Protein 4TR3 (pdb70)

Organism: Mus musculus (NCBI:txid10090)

GO terms:
  GO:0042404 thyroid hormone catabolic process (P, IDA)
  GO:0033798 thyroxine 5-deiodinase activity (F, IDA)
  GO:0004800 thyroxine 5'-deiodinase activity (F, IMP)
  GO:0040018 positive regulation of multicellular organism growth (P, IMP)
  GO:0042404 thyroid hormone catabolic process (P, IMP)
  GO:0046549 retinal cone cell development (P, IMP)
  GO:0006915 apoptotic process (P, IMP)

Secondary structure (DSSP, 8-state):
-B-TTTSSBPP--PPP-TTSBPP--EEE-TTT--EEEGGGG--TTS-EEEEEE-TT-S-----HHHHHHHHHTTT-EEEEEE-S-SS-TTSSS----S---PPP-SHHHHHHHHHHHHHSSTT--EEEE---HHHHHTT-SS-EEEEEBTTB--BPPPSSTTHHHHHHHHHHHHHHHHHH----

Sequence (184 aa):
GIDPFTGQKLDFFKQAHEGGPAPNSEVVRPDGFQSQRILDYAQGTRPLVLNFGSCTCPPFARSAFQRLVTKYQRDVDFLIIYIEEAHPSDGWVTTDSPYVIPQHRSLEDRVSAARVLQQGAPGCALVLDTANSSSSAYGAYFERLYVIQSGTIYQGGRGPDGYQVSELRTWLERYDEQLHGTRP

Foldseek 3Di:
DADPVPRHDDDPDDAADAQAFDDQWWWFALVPGDIGTPCVQADAFFKEKEKEAFQQQVLNVCVVVVVVCVVQVVRHHYEYEYEWHPDECPDDDHGPRPDHQHTDPASVSSSVRVVVVCVPVPPHHYTYQHVNGNCVRNVAPSIWMWIAGPRGTRGQDDDDRPVSSVVVVVVSQVVVCVVPNHDD

Nearest PDB structures (foldseek):
  4tr4-assembly1_A  TM=1.004E+00  e=2.202E-39  Mus musculus
  9h48-assembly1_A  TM=8.872E-01  e=2.462E-17  Mus musculus
  7kj1-assembly1_J  TM=5.387E-01  e=2.602E-05  Homo sapiens
  5ijt-assembly1_C  TM=5.739E-01  e=9.783E-05  Homo sapiens
  7fc2-assembly1_A  TM=5.192E-01  e=4.734E-04  Mus musculus

InterPro domains:
  IPR000643 Iodothyronine deiodinase [PF00837] (38-293)
  IPR000643 Iodothyronine deiodinase [PIRSF001330] (29-298)
  IPR000643 Iodothyronine deiodinase [PTHR11781] (33-295)
  IPR008261 Iodothyronine deiodinase, active site [PS01205] (159-173)
  IPR027252 Iodothyronine deiodinase I/III [PIRSF500144] (28-303)
  IPR036249 Thioredoxin-like superfamily [SSF52833] (129-198)

Structure (mmCIF, N/CA/C/O backbone):
data_4TR3
#
_entry.id   4TR3
#
_cell.length_a   48.920
_cell.length_b   54.300
_cell.length_c   66.610
_cell.angle_alpha   90.000
_cell.angle_beta   90.000
_cell.angle_gamma   90.000
#
_symmetry.space_group_name_H-M   'P 21 21 21'
#
loop_
_entity.id
_entity.type
_entity.pdbx_description
1 polymer 'Type III iodothyronine deiodinase'
2 water water
#
loop_
_atom_site.group_PDB
_atom_site.id
_atom_site.type_symbol
_atom_site.label_atom_id
_atom_site.label_alt_id
_atom_site.label_comp_id
_atom_site.label_asym_id
_atom_site.label_entity_id
_atom_site.label_seq_id
_atom_site.pdbx_PDB_ins_code
_atom_site.Cartn_x
_atom_site.Cartn_y
_atom_site.Cartn_z
_atom_site.occupancy
_atom_site.B_iso_or_equiv
_atom_site.auth_seq_id
_atom_site.auth_comp_id
_atom_site.auth_asym_id
_atom_site.auth_atom_id
_atom_site.pdbx_PDB_model_num
ATOM 1 N N . GLY A 1 1 ? 15.040 3.760 40.916 1.00 21.79 114 GLY A N 1
ATOM 2 C CA . GLY A 1 1 ? 14.772 5.225 41.014 1.00 21.59 114 GLY A CA 1
ATOM 3 C C . GLY A 1 1 ? 13.270 5.447 40.965 1.00 21.90 114 GLY A C 1
ATOM 4 O O . GLY A 1 1 ? 12.547 4.716 40.259 1.00 21.93 114 GLY A O 1
ATOM 5 N N . ILE A 1 2 ? 12.800 6.434 41.724 1.00 20.97 115 ILE A N 1
ATOM 6 C CA . ILE A 1 2 ? 11.393 6.820 41.732 1.00 21.20 115 ILE A CA 1
ATOM 7 C C . ILE A 1 2 ? 11.265 8.156 40.998 1.00 21.27 115 ILE A C 1
ATOM 8 O O . ILE A 1 2 ? 12.112 9.035 41.151 1.00 19.10 115 ILE A O 1
ATOM 13 N N . ASP A 1 3 ? 10.214 8.285 40.188 1.00 22.56 116 ASP A N 1
ATOM 14 C CA . ASP A 1 3 ? 9.807 9.567 39.593 1.00 24.54 116 ASP A CA 1
ATOM 15 C C . ASP A 1 3 ? 9.146 10.446 40.657 1.00 25.09 116 ASP A C 1
ATOM 16 O O . ASP A 1 3 ? 8.079 10.102 41.164 1.00 25.26 116 ASP A O 1
ATOM 21 N N . PRO A 1 4 ? 9.776 11.586 41.003 1.00 26.61 117 PRO A N 1
ATOM 22 C CA . PRO A 1 4 ? 9.222 12.566 41.957 1.00 27.99 117 PRO A CA 1
ATOM 23 C C . PRO A 1 4 ? 7.783 12.995 41.599 1.00 30.20 117 PRO A C 1
ATOM 24 O O . PRO A 1 4 ? 7.017 13.381 42.483 1.00 30.71 117 PRO A O 1
ATOM 28 N N . PHE A 1 5 ? 7.438 12.915 40.314 1.00 32.32 118 PHE A N 1
ATOM 29 C CA . PHE A 1 5 ? 6.167 13.449 39.789 1.00 34.79 118 PHE A CA 1
ATOM 30 C C . PHE A 1 5 ? 5.078 12.412 39.555 1.00 35.81 118 PHE A C 1
ATOM 31 O O . PHE A 1 5 ? 3.935 12.781 39.290 1.00 36.60 118 PHE A O 1
ATOM 39 N N . THR A 1 6 ? 5.440 11.132 39.670 1.00 36.61 119 THR A N 1
ATOM 40 C CA . THR A 1 6 ? 4.507 10.001 39.623 1.00 37.42 119 THR A CA 1
ATOM 41 C C . THR A 1 6 ? 4.478 9.267 40.984 1.00 37.39 119 THR A C 1
ATOM 42 O O . THR A 1 6 ? 3.425 8.768 41.420 1.00 37.24 119 THR A O 1
ATOM 46 N N . GLY A 1 7 ? 5.633 9.205 41.655 1.00 36.67 120 GLY A N 1
ATOM 47 C CA . GLY A 1 7 ? 5.791 8.366 42.846 1.00 36.38 120 GLY A CA 1
ATOM 48 C C . GLY A 1 7 ? 6.022 6.909 42.468 1.00 36.27 120 GLY A C 1
ATOM 49 O O . GLY A 1 7 ? 6.173 6.053 43.333 1.00 35.86 120 GLY A O 1
ATOM 50 N N . GLN A 1 8 ? 6.058 6.651 41.162 1.00 36.34 121 GLN A N 1
ATOM 51 C CA . GLN A 1 8 ? 6.317 5.337 40.593 1.00 37.78 121 GLN A CA 1
ATOM 52 C C . GLN A 1 8 ? 7.763 5.195 40.133 1.00 37.80 121 GLN A C 1
ATOM 53 O O . GLN A 1 8 ? 8.457 6.197 39.887 1.00 37.05 121 GLN A O 1
ATOM 59 N N . LYS A 1 9 ? 8.194 3.942 40.007 1.00 37.81 122 LYS A N 1
ATOM 60 C CA . LYS A 1 9 ? 9.499 3.604 39.461 1.00 38.74 122 LYS A CA 1
ATOM 61 C C . LYS A 1 9 ? 9.703 4.264 38.101 1.00 39.24 122 LYS A C 1
ATOM 62 O O . LYS A 1 9 ? 8.742 4.419 37.336 1.00 39.54 122 LYS A O 1
ATOM 68 N N . LEU A 1 10 ? 10.944 4.655 37.809 1.00 39.52 123 LEU A N 1
ATOM 69 C CA . LEU A 1 10 ? 11.296 5.251 36.520 1.00 40.20 123 LEU A CA 1
ATOM 70 C C . LEU A 1 10 ? 11.297 4.208 35.388 1.00 41.03 123 LEU A C 1
ATOM 71 O O . LEU A 1 10 ? 11.947 3.166 35.498 1.00 41.15 123 LEU A O 1
ATOM 76 N N . ASP A 1 11 ? 10.567 4.490 34.308 1.00 41.78 124 ASP A N 1
ATOM 77 C CA . ASP A 1 11 ? 10.590 3.625 33.115 1.00 42.46 124 ASP A CA 1
ATOM 78 C C . ASP A 1 11 ? 11.855 3.859 32.277 1.00 42.01 124 ASP A C 1
ATOM 79 O O . ASP A 1 11 ? 12.193 5.004 31.963 1.00 41.82 124 ASP A O 1
ATOM 84 N N . PHE A 1 12 ? 12.544 2.768 31.938 1.00 41.73 125 PHE A N 1
ATOM 85 C CA . PHE A 1 12 ? 13.728 2.802 31.064 1.00 41.64 125 PHE A CA 1
ATOM 86 C C . PHE A 1 12 ? 13.613 1.863 29.855 1.00 41.78 125 PHE A C 1
ATOM 87 O O . PHE A 1 12 ? 14.618 1.573 29.184 1.00 42.29 125 PHE A O 1
ATOM 95 N N . PHE A 1 13 ? 12.391 1.399 29.594 1.00 41.16 126 PHE A N 1
ATOM 96 C CA . PHE A 1 13 ? 12.114 0.419 28.540 1.00 40.35 126 PHE A CA 1
ATOM 97 C C . PHE A 1 13 ? 11.691 1.127 27.256 1.00 39.67 126 PHE A C 1
ATOM 98 O O . PHE A 1 13 ? 10.637 1.777 27.224 1.00 40.24 126 PHE A O 1
ATOM 100 N N . LYS A 1 14 ? 12.506 1.006 26.204 1.00 37.87 127 LYS A N 1
ATOM 101 C CA . LYS A 1 14 ? 12.160 1.577 24.899 1.00 35.25 127 LYS A CA 1
ATOM 102 C C . LYS A 1 14 ? 10.905 0.902 24.305 1.00 33.33 127 LYS A C 1
ATOM 103 O O . LYS A 1 14 ? 10.704 -0.315 24.438 1.00 33.35 127 LYS A O 1
ATOM 105 N N . GLN A 1 15 ? 10.047 1.699 23.682 1.00 30.23 128 GLN A N 1
ATOM 106 C CA . GLN A 1 15 ? 8.889 1.179 22.969 1.00 27.77 128 GLN A CA 1
ATOM 107 C C . GLN A 1 15 ? 9.304 0.167 21.896 1.00 24.90 128 GLN A C 1
ATOM 108 O O . GLN A 1 15 ? 10.365 0.315 21.269 1.00 23.14 128 GLN A O 1
ATOM 114 N N . ALA A 1 16 ? 8.459 -0.851 21.706 1.00 21.77 129 ALA A N 1
ATOM 115 C CA . ALA A 1 16 ? 8.692 -1.921 20.728 1.00 19.61 129 ALA A CA 1
ATOM 116 C C . ALA A 1 16 ? 8.905 -1.323 19.340 1.00 18.13 129 ALA A C 1
ATOM 117 O O . ALA A 1 16 ? 8.238 -0.370 18.983 1.00 17.22 129 ALA A O 1
ATOM 119 N N . HIS A 1 17 ? 9.820 -1.887 18.561 1.00 16.76 130 HIS A N 1
ATOM 120 C CA . HIS A 1 17 ? 10.079 -1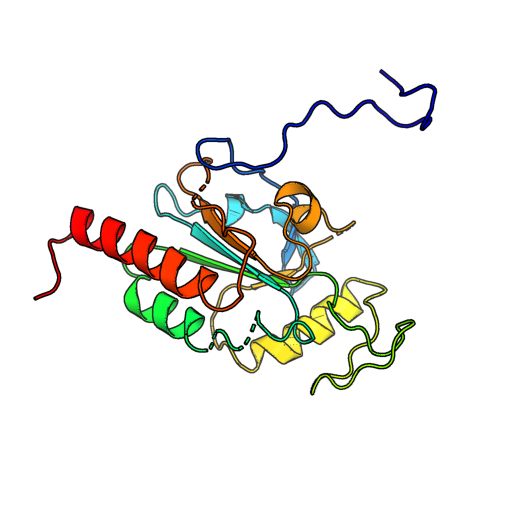.382 17.211 1.00 15.61 130 HIS A CA 1
ATOM 121 C C . HIS A 1 17 ? 10.730 -2.475 16.376 1.00 15.63 130 HIS A C 1
ATOM 122 O O . HIS A 1 17 ? 11.336 -3.393 16.937 1.00 13.77 130 HIS A O 1
ATOM 129 N N . GLU A 1 18 ? 10.605 -2.373 15.045 1.00 15.24 131 GLU A N 1
ATOM 130 C CA . GLU A 1 18 ? 11.255 -3.317 14.130 1.00 16.05 131 GLU A CA 1
ATOM 131 C C . GLU A 1 18 ? 12.770 -3.351 14.321 1.00 16.61 131 GLU A C 1
ATOM 132 O O . GLU A 1 18 ? 13.417 -2.296 14.421 1.00 15.47 131 GLU A O 1
ATOM 138 N N . GLY A 1 19 ? 13.330 -4.557 14.384 1.00 16.23 132 GLY A N 1
ATOM 139 C CA . GLY A 1 19 ? 14.775 -4.714 14.619 1.00 16.25 132 GLY A CA 1
ATOM 140 C C . GLY A 1 19 ? 15.096 -4.685 16.099 1.00 16.72 132 GLY A C 1
ATOM 141 O O . GLY A 1 19 ? 16.219 -4.978 16.502 1.00 16.72 132 GLY A O 1
ATOM 142 N N . GLY A 1 20 ? 14.110 -4.355 16.932 1.00 16.33 133 GLY A N 1
ATOM 143 C CA . GLY A 1 20 ? 14.335 -4.366 18.373 1.00 15.54 133 GLY A CA 1
ATOM 144 C C . GLY A 1 20 ? 13.956 -5.707 18.973 1.00 14.98 133 GLY A C 1
ATOM 145 O O . GLY A 1 20 ? 13.380 -6.544 18.276 1.00 13.91 133 GLY A O 1
ATOM 146 N N . PRO A 1 21 ? 14.269 -5.909 20.268 1.00 14.24 134 PRO A N 1
ATOM 147 C CA . PRO A 1 21 ? 13.816 -7.104 20.972 1.00 13.64 134 PRO A CA 1
ATOM 148 C C . PRO A 1 21 ? 12.295 -7.203 21.115 1.00 13.66 134 PRO A C 1
ATOM 149 O O . PRO A 1 21 ? 11.622 -6.213 21.379 1.00 12.87 134 PRO A O 1
ATOM 153 N N . ALA A 1 22 ? 11.756 -8.407 20.920 1.00 13.08 135 ALA A N 1
ATOM 154 C CA . ALA A 1 22 ? 10.332 -8.638 21.112 1.00 12.44 135 ALA A CA 1
ATOM 155 C C . ALA A 1 22 ? 10.087 -8.842 22.630 1.00 12.87 135 ALA A C 1
ATOM 156 O O . ALA A 1 22 ? 10.608 -9.790 23.204 1.00 12.74 135 ALA A O 1
ATOM 158 N N . PRO A 1 23 ? 9.295 -7.955 23.275 1.00 12.60 136 PRO A N 1
ATOM 159 C CA . PRO A 1 23 ? 9.007 -8.146 24.699 1.00 12.57 136 PRO A CA 1
ATOM 160 C C . PRO A 1 23 ? 8.465 -9.544 25.008 1.00 11.94 136 PRO A C 1
ATOM 161 O O . PRO A 1 23 ? 7.575 -10.066 24.288 1.00 11.67 136 PRO A O 1
ATOM 165 N N . ASN A 1 24 ? 8.966 -10.140 26.086 1.00 10.52 137 ASN A N 1
ATOM 166 C CA . ASN A 1 24 ? 8.460 -11.449 26.519 1.00 10.28 137 ASN A CA 1
ATOM 167 C C . ASN A 1 24 ? 7.395 -11.136 27.562 1.00 9.92 137 ASN A C 1
ATOM 168 O O . ASN A 1 24 ? 7.512 -11.466 28.753 1.00 10.56 137 ASN A O 1
ATOM 173 N N . SER A 1 25 ? 6.366 -10.423 27.106 1.00 9.12 138 SER A N 1
ATOM 174 C CA . SER A 1 25 ? 5.313 -9.926 27.995 1.00 8.29 138 SER A CA 1
ATOM 175 C C . SER A 1 25 ? 4.313 -11.028 28.352 1.00 8.23 138 SER A C 1
ATOM 176 O O . SER A 1 25 ? 4.150 -12.028 27.636 1.00 8.80 138 SER A O 1
ATOM 179 N N . GLU A 1 26 ? 3.589 -10.805 29.430 1.00 8.89 139 GLU A N 1
ATOM 180 C CA . GLU A 1 26 ? 2.706 -11.829 29.969 1.00 9.99 139 GLU A CA 1
ATOM 181 C C . GLU A 1 26 ? 1.366 -11.956 29.223 1.00 9.74 139 GLU A C 1
ATOM 182 O O . GLU A 1 26 ? 0.809 -10.959 28.757 1.00 8.80 139 GLU A O 1
ATOM 188 N N . VAL A 1 27 ? 0.875 -13.197 29.125 1.00 9.45 140 VAL A N 1
ATOM 189 C CA . VAL A 1 27 ? -0.477 -13.533 28.601 1.00 9.94 140 VAL A CA 1
ATOM 190 C C . VAL A 1 27 ? -1.099 -14.672 29.460 1.00 10.95 140 VAL A C 1
ATOM 191 O O . VAL A 1 27 ? -0.441 -15.234 30.325 1.00 11.33 140 VAL A O 1
ATOM 195 N N . VAL A 1 28 ? -2.351 -15.013 29.178 1.00 10.72 141 VAL A N 1
ATOM 196 C CA . VAL A 1 28 ? -3.092 -15.991 29.952 1.00 11.46 141 VAL A CA 1
ATOM 197 C C . VAL A 1 28 ? -3.665 -17.068 29.041 1.00 12.10 141 VAL A C 1
ATOM 198 O O . VAL A 1 28 ? -4.329 -16.742 28.061 1.00 10.38 141 VAL A O 1
ATOM 202 N N . ARG A 1 29 ? -3.450 -18.341 29.376 1.00 13.44 142 ARG A N 1
ATOM 203 C CA . ARG A 1 29 ? -4.099 -19.414 28.634 1.00 16.65 142 ARG A CA 1
ATOM 204 C C . ARG A 1 29 ? -5.566 -19.452 29.035 1.00 17.65 142 ARG A C 1
ATOM 205 O O . ARG A 1 29 ? -5.874 -19.465 30.212 1.00 17.26 142 ARG A O 1
ATOM 213 N N . PRO A 1 30 ? -6.479 -19.475 28.057 1.00 19.44 143 PRO A N 1
ATOM 214 C CA . PRO A 1 30 ? -7.903 -19.487 28.361 1.00 20.57 143 PRO A CA 1
ATOM 215 C C . PRO A 1 30 ? -8.329 -20.666 29.243 1.00 22.67 143 PRO A C 1
ATOM 216 O O . PRO A 1 30 ? -9.065 -20.463 30.200 1.00 23.00 143 PRO A O 1
ATOM 220 N N . ASP A 1 31 ? -7.877 -21.880 28.928 1.00 24.64 144 ASP A N 1
ATOM 221 C CA . ASP A 1 31 ? -8.205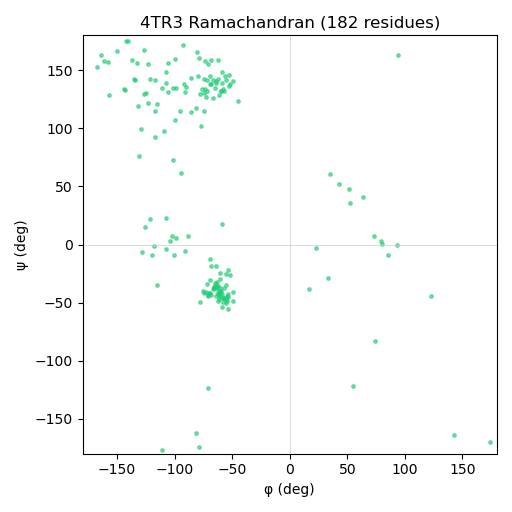 -23.048 29.763 1.00 26.52 144 ASP A CA 1
ATOM 222 C C . ASP A 1 31 ? -7.345 -23.033 31.014 1.00 25.96 144 ASP A C 1
ATOM 223 O O . ASP A 1 31 ? -6.169 -23.369 30.949 1.00 26.87 144 ASP A O 1
ATOM 228 N N . GLY A 1 32 ? -7.913 -22.622 32.140 1.00 25.22 145 GLY A N 1
ATOM 229 C CA . GLY A 1 32 ? -7.224 -22.745 33.428 1.00 23.03 145 GLY A CA 1
ATOM 230 C C . GLY A 1 32 ? -6.426 -21.528 33.851 1.00 21.58 145 GLY A C 1
ATOM 231 O O . GLY A 1 32 ? -5.807 -21.530 34.909 1.00 21.39 145 GLY A O 1
ATOM 232 N N . PHE A 1 33 ? -6.434 -20.497 33.007 1.00 20.45 146 PHE A N 1
ATOM 233 C CA . PHE A 1 33 ? -5.785 -19.220 33.278 1.00 19.93 146 PHE A CA 1
ATOM 234 C C . PHE A 1 33 ? -4.320 -19.319 33.682 1.00 19.53 146 PHE A C 1
ATOM 235 O O . PHE A 1 33 ? -3.858 -18.514 34.465 1.00 19.46 146 PHE A O 1
ATOM 243 N N . GLN A 1 34 ? -3.570 -20.253 33.127 1.00 19.71 147 GLN A N 1
ATOM 244 C CA . GLN A 1 34 ? -2.172 -20.326 33.528 1.00 19.90 147 GLN A CA 1
ATOM 245 C C . GLN A 1 34 ? -1.405 -19.189 32.905 1.00 18.68 147 GLN A C 1
ATOM 246 O O . GLN A 1 34 ? -1.669 -18.792 31.764 1.00 18.22 147 GLN A O 1
ATOM 252 N N . SER A 1 35 ? -0.467 -18.659 33.675 1.00 17.09 148 SER A N 1
ATOM 253 C CA . SER A 1 35 ? 0.405 -17.620 33.193 1.00 16.78 148 SER A CA 1
ATOM 254 C C . SER A 1 35 ? 1.319 -18.120 32.058 1.00 15.36 148 SER A C 1
ATOM 255 O O . SER A 1 35 ? 1.899 -19.199 32.137 1.00 14.95 148 SER A O 1
ATOM 258 N N . GLN A 1 36 ? 1.440 -17.333 31.003 1.00 13.89 149 GLN A N 1
ATOM 259 C CA . GLN A 1 36 ? 2.389 -17.638 29.927 1.00 13.54 149 GLN A CA 1
ATOM 260 C C . GLN A 1 36 ? 2.989 -16.330 29.443 1.00 12.72 149 GLN A C 1
ATOM 261 O O . GLN A 1 36 ? 2.583 -15.262 29.909 1.00 12.26 149 GLN A O 1
ATOM 267 N N . ARG A 1 37 ? 3.961 -16.417 28.533 1.00 11.60 150 ARG A N 1
ATOM 268 C CA . ARG A 1 37 ? 4.564 -15.238 27.945 1.00 11.38 150 ARG A CA 1
ATOM 269 C C . ARG A 1 37 ? 4.637 -15.422 26.440 1.00 11.43 150 ARG A C 1
ATOM 270 O O . ARG A 1 37 ? 4.632 -16.563 25.950 1.00 10.42 150 ARG A O 1
ATOM 278 N N . ILE A 1 38 ? 4.690 -14.296 25.722 1.00 10.94 151 ILE A N 1
ATOM 279 C CA . ILE A 1 38 ? 4.663 -14.298 24.254 1.00 10.98 151 ILE A CA 1
ATOM 280 C C . ILE A 1 38 ? 5.665 -15.283 23.657 1.00 11.43 151 ILE A C 1
ATOM 281 O O . ILE A 1 38 ? 5.311 -16.066 22.784 1.00 10.49 151 ILE A O 1
ATOM 286 N N . LEU A 1 39 ? 6.914 -15.241 24.142 1.00 11.23 152 LEU A N 1
ATOM 287 C CA . LEU A 1 39 ? 7.974 -16.083 23.575 1.00 11.96 152 LEU A CA 1
ATOM 288 C C . LEU A 1 39 ? 7.799 -17.569 23.873 1.00 11.60 152 LEU A C 1
ATOM 289 O O . LEU A 1 39 ? 8.458 -18.390 23.232 1.00 11.92 152 LEU A O 1
ATOM 294 N N . ASP A 1 40 ? 6.888 -17.931 24.793 1.00 11.52 153 ASP A N 1
ATOM 295 C CA . ASP A 1 40 ? 6.522 -19.340 25.011 1.00 12.01 153 ASP A CA 1
ATOM 296 C C . ASP A 1 40 ? 5.946 -19.901 23.723 1.00 11.77 153 ASP A C 1
ATOM 297 O O . ASP A 1 40 ? 5.948 -21.104 23.534 1.00 11.59 153 ASP A O 1
ATOM 302 N N . TYR A 1 41 ? 5.409 -19.026 22.864 1.00 11.22 154 TYR A N 1
ATOM 303 C CA . TYR A 1 41 ? 4.778 -19.461 21.632 1.00 11.85 154 TYR A CA 1
ATOM 304 C C . TYR A 1 41 ? 5.699 -19.526 20.424 1.00 12.95 154 TYR A C 1
ATOM 305 O O . TYR A 1 41 ? 5.266 -19.930 19.343 1.00 13.83 154 TYR A O 1
ATOM 314 N N . ALA A 1 42 ? 6.940 -19.086 20.578 1.00 13.30 155 ALA A N 1
ATOM 315 C CA . ALA A 1 42 ? 7.896 -19.167 19.478 1.00 13.25 155 ALA A CA 1
ATOM 316 C C . ALA A 1 42 ? 8.360 -20.642 19.375 1.00 14.16 155 ALA A C 1
ATOM 317 O O . ALA A 1 42 ? 8.614 -21.301 20.385 1.00 13.44 155 ALA A O 1
ATOM 319 N N . GLN A 1 43 ? 8.392 -21.182 18.173 1.00 13.80 156 GLN A N 1
ATOM 320 C CA . GLN A 1 43 ? 8.889 -22.554 17.998 1.00 14.90 156 GLN A CA 1
ATOM 321 C C . GLN A 1 43 ? 10.227 -22.514 17.289 1.00 14.86 156 GLN A C 1
ATOM 322 O O . GLN A 1 43 ? 10.283 -22.371 16.064 1.00 13.49 156 GLN A O 1
ATOM 328 N N . GLY A 1 44 ? 11.303 -22.586 18.071 1.00 14.59 157 GLY A N 1
ATOM 329 C CA . GLY A 1 44 ? 12.666 -22.425 17.546 1.00 14.93 157 GLY A CA 1
ATOM 330 C C . GLY A 1 44 ? 12.851 -21.120 16.785 1.00 15.34 157 GLY A C 1
ATOM 331 O O . GLY A 1 44 ? 12.620 -20.020 17.330 1.00 15.90 157 GLY A O 1
ATOM 332 N N . THR A 1 45 ? 13.251 -21.236 15.519 1.00 14.65 158 THR A N 1
ATOM 333 C CA . THR A 1 45 ? 13.526 -20.072 14.680 1.00 14.83 158 THR A CA 1
ATOM 334 C C . THR A 1 45 ? 12.398 -19.676 13.725 1.00 13.60 158 THR A C 1
ATOM 335 O O . THR A 1 45 ? 12.589 -18.799 12.885 1.00 15.33 158 THR A O 1
ATOM 339 N N . ARG A 1 46 ? 11.246 -20.341 13.817 1.00 12.89 159 ARG A N 1
ATOM 340 C CA . ARG A 1 46 ? 10.098 -20.004 12.981 1.00 10.83 159 ARG A CA 1
ATOM 341 C C . ARG A 1 46 ? 9.574 -18.629 13.401 1.00 10.30 159 ARG A C 1
ATOM 342 O O . ARG A 1 46 ? 9.538 -18.330 14.581 1.00 11.64 159 ARG A O 1
ATOM 350 N N . PRO A 1 47 ? 9.212 -17.777 12.429 1.00 9.02 160 PRO A N 1
ATOM 351 C CA . PRO A 1 47 ? 8.529 -16.534 12.720 1.00 8.77 160 PRO A CA 1
ATOM 352 C C . PRO A 1 47 ? 7.220 -16.851 13.457 1.00 8.77 160 PRO A C 1
ATOM 353 O O . PRO A 1 47 ? 6.622 -17.932 13.256 1.00 8.84 160 PRO A O 1
ATOM 357 N N . LEU A 1 48 ? 6.825 -15.930 14.329 1.00 8.50 161 LEU A N 1
ATOM 358 C CA . LEU A 1 48 ? 5.561 -16.011 15.037 1.00 8.39 161 LEU A CA 1
ATOM 359 C C . LEU A 1 48 ? 4.808 -14.735 14.732 1.00 7.24 161 LEU A C 1
ATOM 360 O O . LEU A 1 48 ? 5.303 -13.660 14.984 1.00 8.46 161 LEU A O 1
ATOM 365 N N . VAL A 1 49 ? 3.612 -14.876 14.167 1.00 7.21 162 VAL A N 1
ATOM 366 C CA . VAL A 1 49 ? 2.756 -13.735 13.865 1.00 7.26 162 VAL A CA 1
ATOM 367 C C . VAL A 1 49 ? 1.843 -13.492 15.090 1.00 7.62 162 VAL A C 1
ATOM 368 O O . VAL A 1 49 ? 1.237 -14.431 15.621 1.00 7.89 162 VAL A O 1
ATOM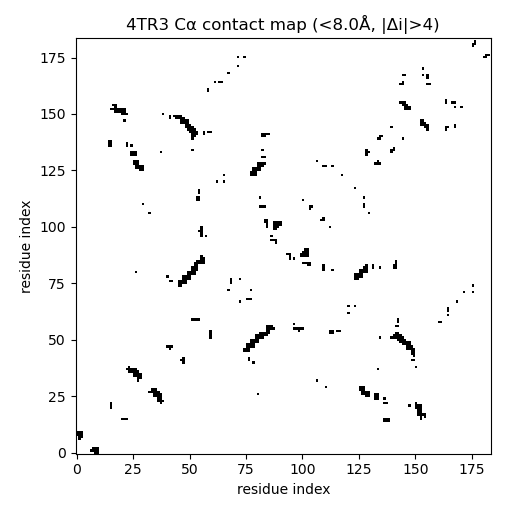 372 N N . LEU A 1 50 ? 1.770 -12.243 15.547 1.00 7.39 163 LEU A N 1
ATOM 373 C CA . LEU A 1 50 ? 0.896 -11.895 16.669 1.00 7.11 163 LEU A CA 1
ATOM 374 C C . LEU A 1 50 ? -0.241 -11.036 16.125 1.00 7.38 163 LEU A C 1
ATOM 375 O O . LEU A 1 50 ? 0.026 -10.099 15.371 1.00 6.54 163 LEU A O 1
ATOM 380 N N . ASN A 1 51 ? -1.472 -11.343 16.555 1.00 6.60 164 ASN A N 1
ATOM 381 C CA . ASN A 1 51 ? -2.678 -10.633 16.125 1.00 6.64 164 ASN A CA 1
ATOM 382 C C . ASN A 1 51 ? -3.472 -10.211 17.393 1.00 6.64 164 ASN A C 1
ATOM 383 O O . ASN A 1 51 ? -4.165 -11.021 18.000 1.00 4.86 164 ASN A O 1
ATOM 388 N N . PHE A 1 52 ? -3.329 -8.948 17.793 1.00 6.67 165 PHE A N 1
ATOM 389 C CA . PHE A 1 52 ? -4.022 -8.404 18.974 1.00 7.57 165 PHE A CA 1
ATOM 390 C C . PHE A 1 52 ? -5.337 -7.788 18.558 1.00 7.55 165 PHE A C 1
ATOM 391 O O . PHE A 1 52 ? -5.415 -7.060 17.564 1.00 7.75 165 PHE A O 1
ATOM 399 N N . GLY A 1 53 ? -6.372 -8.029 19.350 1.00 8.24 166 GLY A N 1
ATOM 400 C CA . GLY A 1 53 ? -7.658 -7.407 19.089 1.00 8.06 166 GLY A CA 1
ATOM 401 C C . GLY A 1 53 ? -8.753 -7.914 20.010 1.00 8.43 166 GLY A C 1
ATOM 402 O O . GLY A 1 53 ? -8.497 -8.610 21.006 1.00 9.46 166 GLY A O 1
ATOM 403 N N . SER A 1 54 ? -9.977 -7.536 19.692 1.00 8.81 167 SER A N 1
ATOM 404 C CA . SER A 1 54 ? -11.145 -7.967 20.447 1.00 8.15 167 SER A CA 1
ATOM 405 C C . SER A 1 54 ? -12.323 -8.020 19.480 1.00 8.85 167 SER A C 1
ATOM 406 O O . SER A 1 54 ? -12.262 -7.433 18.386 1.00 7.88 167 SER A O 1
ATOM 409 N N . CYS A 1 55 ? -13.418 -8.657 19.902 1.00 9.03 168 CYS A N 1
ATOM 410 C CA . CYS A 1 55 ? -14.649 -8.735 19.065 1.00 10.24 168 CYS A CA 1
ATOM 411 C C . CYS A 1 55 ? -15.287 -7.386 18.708 1.00 9.97 168 CYS A C 1
ATOM 412 O O . CYS A 1 55 ? -15.941 -7.258 17.660 1.00 10.35 168 CYS A O 1
ATOM 415 N N . THR A 1 56 ? -15.132 -6.386 19.586 1.00 9.37 169 THR A N 1
ATOM 416 C CA . THR A 1 56 ? -15.755 -5.073 19.328 1.00 10.16 169 THR A CA 1
ATOM 417 C C . THR A 1 56 ? -14.882 -4.117 18.500 1.00 10.95 169 THR A C 1
ATOM 418 O O . THR A 1 56 ? -15.223 -2.956 18.331 1.00 11.66 169 THR A O 1
ATOM 422 N N . CYS A 1 57 ? -13.757 -4.621 18.000 1.00 11.71 170 CYS A N 1
ATOM 423 C CA . CYS A 1 57 ? -12.847 -3.831 17.166 1.00 11.09 170 CYS A CA 1
ATOM 424 C C . CYS A 1 57 ? -13.099 -4.174 15.687 1.00 11.51 170 CYS A C 1
ATOM 425 O O . CYS A 1 57 ? -12.762 -5.266 15.220 1.00 10.37 170 CYS A O 1
ATOM 428 N N . PRO A 1 58 ? -13.737 -3.241 14.943 1.00 12.80 171 PRO A N 1
ATOM 429 C CA . PRO A 1 58 ? -14.210 -3.649 13.618 1.00 12.73 171 PRO A CA 1
ATOM 430 C C . PRO A 1 58 ? -13.112 -4.101 12.625 1.00 13.58 171 PRO A C 1
ATOM 431 O O . PRO A 1 58 ? -13.313 -5.134 11.984 1.00 13.16 171 PRO A O 1
ATOM 435 N N . PRO A 1 59 ? -11.968 -3.370 12.524 1.00 13.58 172 PRO A N 1
ATOM 436 C CA . PRO A 1 59 ? -10.918 -3.827 11.613 1.00 13.86 172 PRO A CA 1
ATOM 437 C C . PRO A 1 59 ? -10.345 -5.209 11.981 1.00 12.68 172 PRO A C 1
ATOM 438 O O . PRO A 1 59 ? -10.020 -5.995 11.089 1.00 12.39 172 PRO A O 1
ATOM 442 N N . PHE A 1 60 ? -10.229 -5.500 13.274 1.00 11.34 173 PHE A N 1
ATOM 443 C CA . PHE A 1 60 ? -9.815 -6.829 13.716 1.00 10.86 173 PHE A CA 1
ATOM 444 C C . PHE A 1 60 ? -10.799 -7.907 13.184 1.00 12.02 173 PHE A C 1
ATOM 445 O O . PHE A 1 60 ? -10.374 -8.916 12.615 1.00 11.25 173 PHE A O 1
ATOM 461 N N . ALA A 1 62 ? -12.995 -7.624 10.716 1.00 12.47 175 ALA A N 1
ATOM 462 C CA . ALA A 1 62 ? -13.031 -7.554 9.250 1.00 12.74 175 ALA A CA 1
ATOM 463 C C . ALA A 1 62 ? -11.946 -8.374 8.577 1.00 13.39 175 ALA A C 1
ATOM 464 O O . ALA A 1 62 ? -12.132 -8.848 7.467 1.00 13.34 175 ALA A O 1
ATOM 466 N N . ARG A 1 63 ? -10.806 -8.543 9.252 1.00 13.69 176 ARG A N 1
ATOM 467 C CA . ARG A 1 63 ? -9.661 -9.264 8.681 1.00 13.44 176 ARG A CA 1
ATOM 468 C C . ARG A 1 63 ? -9.509 -10.713 9.186 1.00 14.20 176 ARG A C 1
ATOM 469 O O . ARG A 1 63 ? -8.598 -11.411 8.775 1.00 14.32 176 ARG A O 1
ATOM 485 N N . SER A 1 65 ? -11.075 -13.617 8.718 1.00 14.66 178 SER A N 1
ATOM 486 C CA . SER A 1 65 ? -11.106 -14.730 7.772 1.00 15.21 178 SER A CA 1
ATOM 487 C C . SER A 1 65 ? -9.859 -14.704 6.881 1.00 14.05 178 SER A C 1
ATOM 488 O O . SER A 1 65 ? -9.311 -15.755 6.576 1.00 14.27 178 SER A O 1
ATOM 491 N N . ALA A 1 66 ? -9.410 -13.515 6.481 1.00 13.49 179 ALA A N 1
ATOM 492 C CA . ALA A 1 66 ? -8.125 -13.353 5.770 1.00 13.49 179 ALA A CA 1
ATOM 493 C C . ALA A 1 66 ? -6.944 -13.829 6.617 1.00 13.61 179 ALA A C 1
ATOM 494 O O . ALA A 1 66 ? -6.002 -14.437 6.098 1.00 14.61 179 ALA A O 1
ATOM 496 N N . PHE A 1 67 ? -6.985 -13.530 7.910 1.00 12.86 180 PHE A N 1
ATOM 497 C CA . PHE A 1 67 ? -5.935 -14.003 8.816 1.00 12.94 180 PHE A CA 1
ATOM 498 C C . PHE A 1 67 ? -5.889 -15.539 8.867 1.00 12.90 180 PHE A C 1
ATOM 499 O O . PHE A 1 67 ? -4.825 -16.135 8.807 1.00 12.48 180 PHE A O 1
ATOM 507 N N . GLN A 1 68 ? -7.054 -16.166 9.024 1.00 13.88 181 GLN A N 1
ATOM 508 C CA . GLN A 1 68 ? -7.173 -17.633 9.011 1.00 14.42 181 GLN A CA 1
ATOM 509 C C . GLN A 1 68 ? -6.630 -18.200 7.711 1.00 14.29 181 GLN A C 1
ATOM 510 O O . GLN A 1 68 ? -5.973 -19.259 7.715 1.00 14.98 181 GLN A O 1
ATOM 516 N N . ARG A 1 69 ? -6.866 -17.494 6.603 1.00 13.65 182 ARG A N 1
ATOM 517 C CA . ARG A 1 69 ? -6.320 -17.927 5.296 1.00 14.03 182 ARG A CA 1
ATOM 518 C C . ARG A 1 69 ? -4.795 -17.868 5.233 1.00 13.52 182 ARG A C 1
ATOM 519 O O . ARG A 1 69 ? -4.161 -18.738 4.605 1.00 12.95 182 ARG A O 1
ATOM 527 N N . LEU A 1 70 ? -4.219 -16.847 5.877 1.00 12.63 183 LEU A N 1
ATOM 528 C CA . LEU A 1 70 ? -2.761 -16.735 6.046 1.00 11.94 183 LEU A CA 1
ATOM 529 C C . LEU A 1 70 ? -2.182 -17.892 6.854 1.00 11.57 183 LEU A C 1
ATOM 530 O O . LEU A 1 70 ? -1.126 -18.386 6.510 1.00 10.50 183 LEU A O 1
ATOM 535 N N . VAL A 1 71 ? -2.867 -18.293 7.934 1.00 11.50 184 VAL A N 1
ATOM 536 C CA . VAL A 1 71 ? -2.492 -19.495 8.701 1.00 11.88 184 VAL A CA 1
ATOM 537 C C . VAL A 1 71 ? -2.389 -20.733 7.788 1.00 12.55 184 VAL A C 1
ATOM 538 O O . VAL A 1 71 ? -1.337 -21.386 7.713 1.00 12.50 184 VAL A O 1
ATOM 542 N N . THR A 1 72 ? -3.450 -21.044 7.059 1.00 12.81 185 THR A N 1
ATOM 543 C CA . THR A 1 72 ? -3.386 -22.176 6.116 1.00 13.60 185 THR A CA 1
ATOM 544 C C . THR A 1 72 ? -2.224 -22.022 5.141 1.00 12.63 185 THR A C 1
ATOM 545 O O . THR A 1 72 ? -1.424 -22.952 4.945 1.00 14.34 185 THR A O 1
ATOM 549 N N . LYS A 1 73 ? -2.087 -20.839 4.571 1.00 11.76 186 LYS A N 1
ATOM 550 C CA . LYS A 1 73 ? -1.101 -20.614 3.537 1.00 11.06 186 LYS A CA 1
ATOM 551 C C . LYS A 1 73 ? 0.345 -20.738 4.018 1.00 11.24 186 LYS A C 1
ATOM 552 O O . LYS A 1 73 ? 1.199 -21.274 3.288 1.00 12.33 186 LYS A O 1
ATOM 558 N N . TYR A 1 74 ? 0.635 -20.288 5.231 1.00 10.43 187 TYR A N 1
ATOM 559 C CA . TYR A 1 74 ? 2.038 -20.150 5.650 1.00 9.94 187 TYR A CA 1
ATOM 560 C C . TYR A 1 74 ? 2.455 -21.001 6.834 1.00 9.76 187 TYR A C 1
ATOM 561 O O . TYR A 1 74 ? 3.620 -20.988 7.197 1.00 8.93 187 TYR A O 1
ATOM 570 N N . GLN A 1 75 ? 1.516 -21.763 7.401 1.00 9.55 188 GLN A N 1
ATOM 571 C CA . GLN A 1 75 ? 1.811 -22.594 8.586 1.00 10.39 188 GLN A CA 1
ATOM 572 C C . GLN A 1 75 ? 2.993 -23.561 8.393 1.00 9.88 188 GLN A C 1
ATOM 573 O O . GLN A 1 75 ? 3.625 -23.987 9.371 1.00 9.56 188 GLN A O 1
ATOM 579 N N . ARG A 1 76 ? 3.280 -23.941 7.148 1.00 9.83 189 ARG A N 1
ATOM 580 C CA . ARG A 1 76 ? 4.473 -24.776 6.900 1.00 8.98 189 ARG A CA 1
ATOM 581 C C . ARG A 1 76 ? 5.743 -24.211 7.581 1.00 9.03 189 ARG A C 1
ATOM 582 O O . ARG A 1 76 ? 6.527 -24.969 8.162 1.00 9.12 189 ARG A O 1
ATOM 590 N N . ASP A 1 77 ? 5.916 -22.886 7.528 1.00 8.82 190 ASP A N 1
ATOM 591 C CA . ASP A 1 77 ? 7.143 -22.218 8.038 1.00 9.61 190 ASP A CA 1
ATOM 592 C C . ASP A 1 77 ? 6.912 -21.196 9.163 1.00 9.33 190 ASP A C 1
ATOM 593 O O . ASP A 1 77 ? 7.883 -20.713 9.747 1.00 8.76 190 ASP A O 1
ATOM 598 N N . VAL A 1 78 ? 5.637 -20.883 9.436 1.00 7.92 191 VAL A N 1
ATOM 599 C CA . VAL A 1 78 ? 5.267 -19.754 10.318 1.00 8.01 191 VAL A CA 1
ATOM 600 C C . VAL A 1 78 ? 4.187 -20.145 11.323 1.00 8.25 191 VA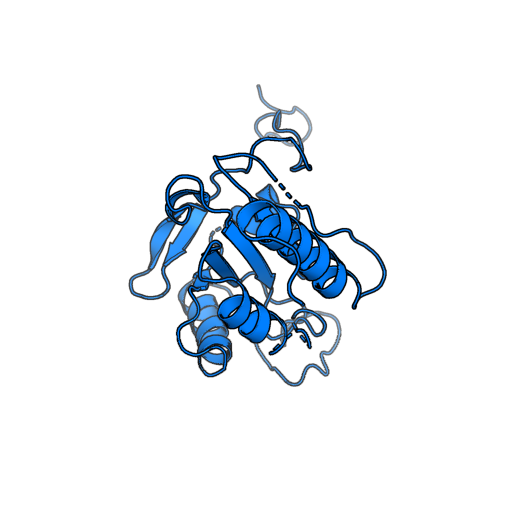L A C 1
ATOM 601 O O . VAL A 1 78 ? 3.284 -20.921 10.985 1.00 8.24 191 VAL A O 1
ATOM 605 N N . ASP A 1 79 ? 4.300 -19.631 12.555 1.00 8.44 192 ASP A N 1
ATOM 606 C CA . ASP A 1 79 ? 3.299 -19.828 13.604 1.00 8.91 192 ASP A CA 1
ATOM 607 C C . ASP A 1 79 ? 2.481 -18.574 13.822 1.00 8.67 192 ASP A C 1
ATOM 608 O O . ASP A 1 79 ? 2.906 -17.474 13.484 1.00 6.80 192 ASP A O 1
ATOM 613 N N . PHE A 1 80 ? 1.279 -18.760 14.357 1.00 8.23 193 PHE A N 1
ATOM 614 C CA . PHE A 1 80 ? 0.330 -17.650 14.460 1.00 8.13 193 PHE A CA 1
ATOM 615 C C . PHE A 1 80 ? -0.296 -17.659 15.837 1.00 8.19 193 PHE A C 1
ATOM 616 O O . PHE A 1 80 ? -0.571 -18.716 16.393 1.00 7.73 193 PHE A O 1
ATOM 624 N N . LEU A 1 81 ? -0.512 -16.476 16.390 1.00 7.84 194 LEU A N 1
ATOM 625 C CA . LEU A 1 81 ? -1.135 -16.369 17.709 1.00 7.53 194 LEU A CA 1
ATOM 626 C C . LEU A 1 81 ? -2.056 -15.167 17.755 1.00 7.62 194 LEU A C 1
ATOM 627 O O . LEU A 1 81 ? -1.649 -14.082 17.370 1.00 7.92 194 LEU A O 1
ATOM 632 N N . ILE A 1 82 ? -3.266 -15.362 18.265 1.00 7.50 195 ILE A N 1
ATOM 633 C CA . ILE A 1 82 ? -4.201 -14.269 18.552 1.00 7.69 195 ILE A CA 1
ATOM 634 C C . ILE A 1 82 ? -4.128 -13.933 20.034 1.00 7.64 195 ILE A C 1
ATOM 635 O O . ILE A 1 82 ? -4.108 -14.837 20.885 1.00 7.35 195 ILE A O 1
ATOM 640 N N . ILE A 1 83 ? -4.068 -12.637 20.332 1.00 7.55 196 ILE A N 1
ATOM 641 C CA . ILE A 1 83 ? -4.102 -12.162 21.702 1.00 7.97 196 ILE A CA 1
ATOM 642 C C . ILE A 1 83 ? -5.355 -11.322 21.888 1.00 7.34 196 ILE A C 1
ATOM 643 O O . ILE A 1 83 ? -5.489 -10.268 21.301 1.00 7.89 196 ILE A O 1
ATOM 648 N N . TYR A 1 84 ? -6.255 -11.811 22.732 1.00 7.17 197 TYR A N 1
ATOM 649 C CA . TYR A 1 84 ? -7.531 -11.168 22.997 1.00 7.58 197 TYR A CA 1
ATOM 650 C C . TYR A 1 84 ? -7.371 -10.108 24.087 1.00 7.91 197 TYR A C 1
ATOM 651 O O . TYR A 1 84 ? -7.078 -10.410 25.237 1.00 9.15 197 TYR A O 1
ATOM 660 N N . ILE A 1 85 ? -7.559 -8.851 23.715 1.00 7.42 198 ILE A N 1
ATOM 661 C CA . ILE A 1 85 ? -7.231 -7.732 24.590 1.00 8.38 198 ILE A CA 1
ATOM 662 C C . ILE A 1 85 ? -8.510 -7.043 25.054 1.00 8.86 198 ILE A C 1
ATOM 663 O O . ILE A 1 85 ? -9.609 -7.466 24.706 1.00 7.39 198 ILE A O 1
ATOM 668 N N . GLU A 1 86 ? -8.334 -5.962 25.804 1.00 8.89 199 GLU A N 1
ATOM 669 C CA . GLU A 1 86 ? -9.423 -5.104 26.251 1.00 11.23 199 GLU A CA 1
ATOM 670 C C . GLU A 1 86 ? -10.355 -4.723 25.060 1.00 10.39 199 GLU A C 1
ATOM 671 O O . GLU A 1 86 ? -9.877 -4.514 23.939 1.00 10.32 199 GLU A O 1
ATOM 677 N N . GLU A 1 87 ? -11.675 -4.679 25.284 1.00 9.34 200 GLU A N 1
ATOM 678 C CA . GLU A 1 87 ? -12.622 -4.364 24.208 1.00 9.68 200 GLU A CA 1
ATOM 679 C C . GLU A 1 87 ? -12.382 -2.959 23.649 1.00 9.70 200 GLU A C 1
ATOM 680 O O . GLU A 1 87 ? -12.126 -2.022 24.405 1.00 9.03 200 GLU A O 1
ATOM 686 N N . ALA A 1 88 ? -12.541 -2.815 22.342 1.00 9.75 201 ALA A N 1
ATOM 687 C CA . ALA A 1 88 ? -12.428 -1.512 21.679 1.00 11.24 201 ALA A CA 1
ATOM 688 C C . ALA A 1 88 ? -13.648 -0.665 21.952 1.00 11.47 201 ALA A C 1
ATOM 689 O O . ALA A 1 88 ? -13.546 0.528 22.179 1.00 12.20 201 ALA A O 1
ATOM 691 N N . HIS A 1 89 ? -14.810 -1.303 21.892 1.00 11.64 202 HIS A N 1
ATOM 692 C CA . HIS A 1 89 ? -16.089 -0.630 22.050 1.00 12.45 202 HIS A CA 1
ATOM 693 C C . HIS A 1 89 ? -16.982 -1.358 23.065 1.00 12.66 202 HIS A C 1
ATOM 694 O O . HIS A 1 89 ? -17.900 -2.080 22.657 1.00 12.40 202 HIS A O 1
ATOM 701 N N . PRO A 1 90 ? -16.691 -1.195 24.380 1.00 13.60 203 PRO A N 1
ATOM 702 C CA . PRO A 1 90 ? -17.453 -1.907 25.388 1.00 14.53 203 PRO A CA 1
ATOM 703 C C . PRO A 1 90 ? -18.877 -1.366 25.459 1.00 16.17 203 PRO A C 1
ATOM 704 O O . PRO A 1 90 ? -19.079 -0.161 25.287 1.00 15.72 203 PRO A O 1
ATOM 708 N N . SER A 1 91 ? -19.837 -2.250 25.730 1.00 17.80 204 SER A N 1
ATOM 709 C CA . SER A 1 91 ? -21.268 -1.938 25.693 1.00 21.31 204 SER A CA 1
ATOM 710 C C . SER A 1 91 ? -21.703 -0.989 26.794 1.00 23.52 204 SER A C 1
ATOM 711 O O . SER A 1 91 ? -22.807 -0.396 26.727 1.00 24.07 204 SER A O 1
ATOM 714 N N . ASP A 1 92 ? -20.851 -0.889 27.818 1.00 25.76 205 ASP A N 1
ATOM 715 C CA . ASP A 1 92 ? -21.070 -0.050 28.988 1.00 28.02 205 ASP A CA 1
ATOM 716 C C . ASP A 1 92 ? -20.145 1.186 28.972 1.00 30.04 205 ASP A C 1
ATOM 717 O O . ASP A 1 92 ? -19.867 1.776 30.015 1.00 30.67 205 A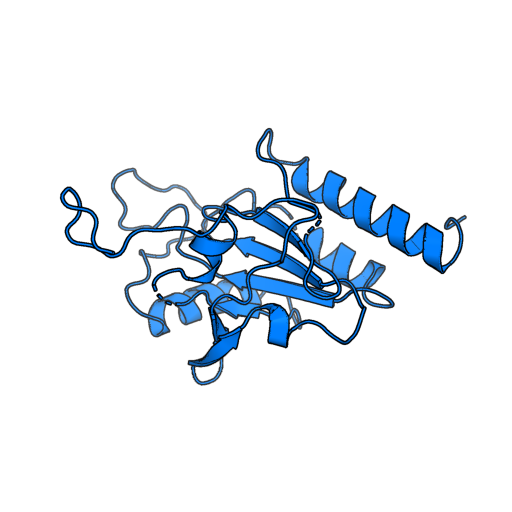SP A O 1
ATOM 722 N N . GLY A 1 93 ? -19.677 1.575 27.788 1.00 32.28 206 GLY A N 1
ATOM 723 C CA . GLY A 1 93 ? -18.767 2.725 27.636 1.00 35.43 206 GLY A CA 1
ATOM 724 C C . GLY A 1 93 ? -19.487 4.065 27.680 1.00 38.06 206 GLY A C 1
ATOM 725 O O . GLY A 1 93 ? -20.694 4.121 27.943 1.00 38.39 206 GLY A O 1
ATOM 726 N N . TRP A 1 94 ? -18.749 5.151 27.437 1.00 40.73 207 TRP A N 1
ATOM 727 C CA . TRP A 1 94 ? -19.325 6.505 27.476 1.00 43.14 207 TRP A CA 1
ATOM 728 C C . TRP A 1 94 ? -20.113 6.819 26.213 1.00 43.98 207 TRP A C 1
ATOM 729 O O . TRP A 1 94 ? -21.265 7.261 26.292 1.00 44.22 207 TRP A O 1
ATOM 740 N N . VAL A 1 95 ? -19.502 6.566 25.058 1.00 44.94 208 VAL A N 1
ATOM 741 C CA . VAL A 1 95 ? -20.168 6.766 23.772 1.00 46.10 208 VAL A CA 1
ATOM 742 C C . VAL A 1 95 ? -20.896 5.491 23.345 1.00 46.65 208 VAL A C 1
ATOM 743 O O . VAL A 1 95 ? -20.346 4.390 23.445 1.00 47.21 208 VAL A O 1
ATOM 745 N N . THR A 1 96 ? -22.132 5.652 22.870 1.00 47.43 209 THR A N 1
ATOM 746 C CA . THR A 1 96 ? -22.982 4.530 22.470 1.00 47.61 209 THR A CA 1
ATOM 747 C C . THR A 1 96 ? -22.328 3.692 21.377 1.00 47.80 209 THR A C 1
ATOM 748 O O . THR A 1 96 ? -21.722 4.234 20.452 1.00 47.88 209 THR A O 1
ATOM 750 N N . THR A 1 97 ? -22.455 2.370 21.505 1.00 48.04 210 THR A N 1
ATOM 751 C CA . THR A 1 97 ? -21.844 1.413 20.577 1.00 47.76 210 THR A CA 1
ATOM 752 C C . THR A 1 97 ? -22.873 0.783 19.639 1.00 47.63 210 THR A C 1
ATOM 753 O O . THR A 1 97 ? -23.923 0.295 20.080 1.00 47.68 210 THR A O 1
ATOM 755 N N . ASP A 1 98 ? -22.556 0.784 18.347 1.00 47.21 211 ASP A N 1
ATOM 756 C CA . ASP A 1 98 ? -23.379 0.106 17.330 1.00 46.66 211 ASP A CA 1
ATOM 757 C C . ASP A 1 98 ? -22.773 -1.228 16.847 1.00 45.53 211 ASP A C 1
ATOM 758 O O . ASP A 1 98 ? -23.337 -1.879 15.946 1.00 45.98 211 ASP A O 1
ATOM 763 N N . SER A 1 99 ? -21.637 -1.618 17.451 1.00 43.40 212 SER A N 1
ATOM 764 C CA . SER A 1 99 ? -20.897 -2.848 17.123 1.00 40.72 212 SER A CA 1
ATOM 765 C C . SER A 1 99 ? -21.841 -4.038 17.160 1.00 38.95 212 SER A C 1
ATOM 766 O O . SER A 1 99 ? -22.679 -4.127 18.059 1.00 39.63 212 SER A O 1
ATOM 769 N N . PRO A 1 100 ? -21.724 -4.961 16.188 1.00 36.63 213 PRO A N 1
ATOM 770 C CA . PRO A 1 100 ? -22.593 -6.146 16.230 1.00 34.29 213 PRO A CA 1
ATOM 771 C C . PRO A 1 100 ? -22.488 -6.862 17.570 1.00 32.20 213 PRO A C 1
ATOM 772 O O . PRO A 1 100 ? -23.406 -7.587 17.943 1.00 32.31 213 PRO A O 1
ATOM 776 N N . TYR A 1 101 ? -21.378 -6.643 18.287 1.00 28.94 214 TYR A N 1
ATOM 777 C CA . TYR A 1 101 ? -21.082 -7.322 19.543 1.00 25.69 214 TYR A CA 1
ATOM 778 C C . TYR A 1 101 ? -21.374 -6.438 20.748 1.00 25.19 214 TYR A C 1
ATOM 779 O O . TYR A 1 101 ? -21.030 -5.247 20.760 1.00 25.86 214 TYR A O 1
ATOM 788 N N . VAL A 1 102 ? -22.037 -7.013 21.748 1.00 23.27 215 VAL A N 1
ATOM 789 C CA . VAL A 1 102 ? -22.427 -6.285 22.940 1.00 21.42 215 VAL A CA 1
ATOM 790 C C . VAL A 1 102 ? -21.705 -6.936 24.136 1.00 20.29 215 VAL A C 1
ATOM 791 O O . VAL A 1 102 ? -22.172 -7.921 24.724 1.00 20.04 215 VAL A O 1
ATOM 795 N N . ILE A 1 103 ? -20.537 -6.389 24.455 1.00 16.77 216 ILE A N 1
ATOM 796 C CA . ILE A 1 103 ? -19.648 -6.958 25.443 1.00 14.94 216 ILE A CA 1
ATOM 797 C C . ILE A 1 103 ? -19.236 -5.810 26.351 1.00 13.63 216 ILE A C 1
ATOM 798 O O . ILE A 1 103 ? -18.658 -4.839 25.880 1.00 13.65 216 ILE A O 1
ATOM 803 N N . PRO A 1 104 ? -19.547 -5.911 27.643 1.00 12.75 217 PRO A N 1
ATOM 804 C CA . PRO A 1 104 ? -19.134 -4.897 28.616 1.00 13.11 217 PRO A CA 1
ATOM 805 C C . PRO A 1 104 ? -17.630 -4.926 28.798 1.00 12.09 217 PRO A C 1
ATOM 806 O O . PRO A 1 104 ? -17.022 -5.960 28.507 1.00 11.45 217 PRO A O 1
ATOM 810 N N . GLN A 1 105 ? -17.026 -3.843 29.293 1.00 11.30 218 GLN A N 1
ATOM 811 C CA . GLN A 1 105 ? -15.572 -3.895 29.521 1.00 11.41 218 GLN A CA 1
ATOM 812 C C . GLN A 1 105 ? -15.259 -5.011 30.500 1.00 11.76 218 GLN A C 1
ATOM 813 O O . GLN A 1 105 ? -15.905 -5.128 31.538 1.00 11.42 218 GLN A O 1
ATOM 819 N N . HIS A 1 106 ? -14.272 -5.832 30.167 1.00 11.09 219 HIS A N 1
ATOM 820 C CA . HIS A 1 106 ? -13.903 -6.944 31.054 1.00 12.21 219 HIS A CA 1
ATOM 821 C C . HIS A 1 106 ? -13.473 -6.415 32.420 1.00 12.56 219 HIS A C 1
ATOM 822 O O . HIS A 1 106 ? -12.641 -5.508 32.504 1.00 11.29 219 HIS A O 1
ATOM 829 N N . ARG A 1 107 ? -14.014 -7.019 33.476 1.00 12.41 220 ARG A N 1
ATOM 830 C CA . ARG A 1 107 ? -13.617 -6.672 34.832 1.00 13.81 220 ARG A CA 1
ATOM 831 C C . ARG A 1 107 ? -12.780 -7.758 35.470 1.00 14.20 220 ARG A C 1
ATOM 832 O O . ARG A 1 107 ? -12.309 -7.593 36.606 1.00 13.35 220 ARG A O 1
ATOM 840 N N . SE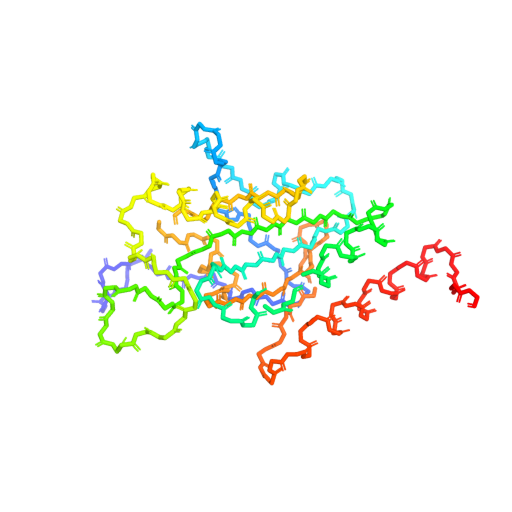R A 1 108 ? -12.606 -8.865 34.750 1.00 13.09 221 SER A N 1
ATOM 841 C CA . SER A 1 108 ? -11.847 -10.003 35.251 1.00 13.60 221 SER A CA 1
ATOM 842 C C . SER A 1 108 ? -11.493 -10.914 34.086 1.00 13.43 221 SER A C 1
ATOM 843 O O . SER A 1 108 ? -12.081 -10.792 32.993 1.00 13.78 221 SER A O 1
ATOM 846 N N . LEU A 1 109 ? -10.524 -11.804 34.298 1.00 13.52 222 LEU A N 1
ATOM 847 C CA . LEU A 1 109 ? -10.206 -12.852 33.309 1.00 13.16 222 LEU A CA 1
ATOM 848 C C . LEU A 1 109 ? -11.393 -13.717 32.917 1.00 12.73 222 LEU A C 1
ATOM 849 O O . LEU A 1 109 ? -11.467 -14.175 31.786 1.00 12.07 222 LEU A O 1
ATOM 854 N N . GLU A 1 110 ? -12.310 -13.993 33.848 1.00 13.10 223 GLU A N 1
ATOM 855 C CA . GLU A 1 110 ? -13.542 -14.713 33.488 1.00 12.16 223 GLU A CA 1
ATOM 856 C C . GLU A 1 110 ? -14.392 -13.981 32.423 1.00 12.30 223 GLU A C 1
ATOM 857 O O . GLU A 1 110 ? -14.955 -14.631 31.532 1.00 11.94 223 GLU A O 1
ATOM 863 N N . ASP A 1 111 ? -14.502 -12.643 32.518 1.00 12.05 224 ASP A N 1
ATOM 864 C CA . ASP A 1 111 ? -15.152 -11.820 31.466 1.00 11.29 224 ASP A CA 1
ATOM 865 C C . ASP A 1 111 ? -14.411 -11.860 30.154 1.00 10.45 224 ASP A C 1
ATOM 866 O O . ASP A 1 111 ? -15.028 -11.956 29.092 1.00 10.64 224 ASP A O 1
ATOM 871 N N . ARG A 1 112 ? -13.085 -11.736 30.230 1.00 9.36 225 ARG A N 1
ATOM 872 C CA . ARG A 1 112 ? -12.274 -11.660 29.032 1.00 9.01 225 ARG A CA 1
ATOM 873 C C . ARG A 1 112 ? -12.317 -13.010 28.330 1.00 9.55 225 ARG A C 1
ATOM 874 O O . ARG A 1 112 ? -12.501 -13.072 27.125 1.00 10.39 225 ARG A O 1
ATOM 882 N N . VAL A 1 113 ? -12.197 -14.101 29.077 1.00 10.68 226 VAL A N 1
ATOM 883 C CA . VAL A 1 113 ? -12.250 -15.408 28.406 1.00 11.89 226 VAL A CA 1
ATOM 884 C C . VAL A 1 113 ? -13.631 -15.641 27.803 1.00 12.19 226 VAL A C 1
ATOM 885 O O . VAL A 1 113 ? -13.753 -16.213 26.724 1.00 11.76 226 VAL A O 1
ATOM 889 N N . SER A 1 114 ? -14.683 -15.187 28.483 1.00 13.40 227 SER A N 1
ATOM 890 C CA . SER A 1 114 ? -16.016 -15.296 27.899 1.00 13.86 227 SER A CA 1
ATOM 891 C C . SER A 1 114 ? -16.111 -14.595 26.524 1.00 13.42 227 SER A C 1
ATOM 892 O O . SER A 1 114 ? -16.617 -15.176 25.558 1.00 13.76 227 SER A O 1
ATOM 895 N N . ALA A 1 115 ? -15.587 -13.375 26.426 1.00 12.29 228 ALA A N 1
ATOM 896 C CA . ALA A 1 115 ? -15.511 -12.652 25.152 1.00 12.09 228 ALA A CA 1
ATOM 897 C C . ALA A 1 115 ? -14.662 -13.410 24.108 1.00 12.63 228 ALA A C 1
ATOM 898 O O . ALA A 1 115 ? -15.042 -13.513 22.930 1.00 12.75 228 ALA A O 1
ATOM 900 N N . ALA A 1 116 ? -13.518 -13.936 24.534 1.00 13.40 229 ALA A N 1
ATOM 901 C CA . ALA A 1 116 ? -12.611 -14.642 23.623 1.00 13.94 229 ALA A CA 1
ATOM 902 C C . ALA A 1 116 ? -13.283 -15.892 23.062 1.00 15.29 229 ALA A C 1
ATOM 903 O O . ALA A 1 116 ? -13.042 -16.297 21.898 1.00 15.15 229 ALA A O 1
ATOM 905 N N . ARG A 1 117 ? -14.143 -16.498 23.885 1.00 15.67 230 ARG A N 1
ATOM 906 C CA . ARG A 1 117 ? -14.918 -17.657 23.463 1.00 17.81 230 ARG A CA 1
ATOM 907 C C . ARG A 1 117 ? -15.828 -17.373 22.277 1.00 17.39 230 ARG A C 1
ATOM 908 O O . ARG A 1 117 ? -15.972 -18.212 21.374 1.00 16.91 230 ARG A O 1
ATOM 916 N N . VAL A 1 118 ? -16.395 -16.173 22.261 1.00 18.16 231 VAL A N 1
ATOM 917 C CA . VAL A 1 118 ? -17.252 -15.718 21.175 1.00 18.63 231 VAL A CA 1
ATOM 918 C C . VAL A 1 118 ? -16.425 -15.688 19.900 1.00 19.77 231 VAL A C 1
ATOM 919 O O . VAL A 1 118 ? -16.890 -16.139 18.833 1.00 19.62 231 VAL A O 1
ATOM 923 N N . LEU A 1 119 ? -15.187 -15.198 20.008 1.00 20.08 232 LEU A N 1
ATOM 924 C CA . LEU A 1 119 ? -14.243 -15.228 18.870 1.00 21.53 232 LEU A CA 1
ATOM 925 C C . LEU A 1 119 ? -13.910 -16.645 18.406 1.00 22.45 232 LEU A C 1
ATOM 926 O O . LEU A 1 119 ? -13.970 -16.947 17.220 1.00 22.77 232 LEU A O 1
ATOM 931 N N . GLN A 1 120 ? -13.567 -17.509 19.355 1.00 25.33 233 GLN A N 1
ATOM 932 C CA . GLN A 1 120 ? -13.077 -18.856 19.073 1.00 28.24 233 GLN A CA 1
ATOM 933 C C . GLN A 1 120 ? -14.122 -19.718 18.381 1.00 29.72 233 GLN A C 1
ATOM 934 O O . GLN A 1 120 ? -13.770 -20.749 17.792 1.00 29.59 233 GLN A O 1
ATOM 940 N N . GLN A 1 121 ? -15.392 -19.322 18.462 1.00 31.50 234 GLN A N 1
ATOM 941 C CA . GLN A 1 121 ? -16.443 -20.026 17.731 1.00 33.57 234 GLN A CA 1
ATOM 942 C C . GLN A 1 121 ? -16.321 -19.807 16.219 1.00 34.16 234 GLN A C 1
ATOM 943 O O . GLN A 1 121 ? -16.681 -20.696 15.440 1.00 34.42 234 GLN A O 1
ATOM 949 N N . GLY A 1 122 ? -15.807 -18.643 15.812 1.00 34.41 235 GLY A N 1
ATOM 950 C CA . GLY A 1 122 ? -15.142 -18.504 14.503 1.00 35.11 235 GLY A CA 1
ATOM 951 C C . GLY A 1 122 ? -13.741 -19.032 14.763 1.00 35.48 235 GLY A C 1
ATOM 952 O O . GLY A 1 122 ? -13.528 -19.694 15.758 1.00 36.39 235 GLY A O 1
ATOM 953 N N . ALA A 1 123 ? -12.758 -18.745 13.925 1.00 36.26 236 ALA A N 1
ATOM 954 C CA . ALA A 1 123 ? -11.382 -19.236 14.198 1.00 35.74 236 ALA A CA 1
ATOM 955 C C . ALA A 1 123 ? -11.268 -20.635 14.871 1.00 35.70 236 ALA A C 1
ATOM 956 O O . ALA A 1 123 ? -10.725 -20.756 15.977 1.00 35.31 236 ALA A O 1
ATOM 958 N N . PRO A 1 124 ? -11.776 -21.702 14.209 1.00 35.66 237 PRO A N 1
ATOM 959 C CA . PRO A 1 124 ? -11.523 -23.038 14.757 1.00 35.16 237 PRO A CA 1
ATOM 960 C C . PRO A 1 124 ? -10.043 -23.403 14.691 1.00 34.19 237 PRO A C 1
ATOM 961 O O . PRO A 1 124 ? -9.418 -23.291 13.618 1.00 34.15 237 PRO A O 1
ATOM 9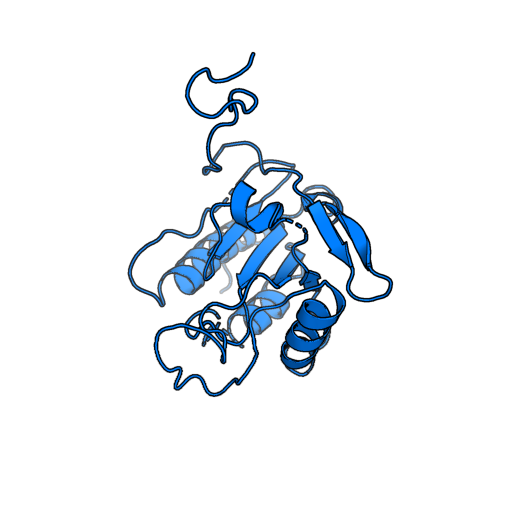65 N N . GLY A 1 125 ? -9.494 -23.788 15.844 1.00 33.26 238 GLY A N 1
ATOM 966 C CA . GLY A 1 125 ? -8.148 -24.358 15.928 1.00 31.50 238 GLY A CA 1
ATOM 967 C C . GLY A 1 125 ? -6.995 -23.370 15.884 1.00 30.32 238 GLY A C 1
ATOM 968 O O . GLY A 1 125 ? -5.818 -23.788 15.881 1.00 30.49 238 GLY A O 1
ATOM 969 N N . CYS A 1 126 ? -7.305 -22.071 15.832 1.00 28.22 239 CYS A N 1
ATOM 970 C CA . CYS A 1 126 ? -6.280 -21.029 15.966 1.00 26.28 239 CYS A CA 1
ATOM 971 C C . CYS A 1 126 ? -5.788 -20.955 17.421 1.00 23.17 239 CYS A C 1
ATOM 972 O O . CYS A 1 126 ? -6.564 -21.181 18.358 1.00 23.36 239 CYS A O 1
ATOM 975 N N . ALA A 1 127 ? -4.490 -20.728 17.604 1.00 19.98 240 ALA A N 1
ATOM 976 C CA . ALA A 1 127 ? -3.930 -20.511 18.939 1.00 16.79 240 ALA A CA 1
ATOM 977 C C . ALA A 1 127 ? -4.381 -19.120 19.435 1.00 14.87 240 ALA A C 1
ATOM 978 O O . ALA A 1 127 ? -4.342 -18.124 18.690 1.00 13.64 240 ALA A O 1
ATOM 980 N N . LEU A 1 128 ? -4.870 -19.086 20.666 1.00 11.98 241 LEU A N 1
ATOM 981 C CA . LEU A 1 128 ? -5.430 -17.862 21.241 1.00 10.60 241 LEU A CA 1
ATOM 982 C C . LEU A 1 128 ? -5.081 -17.817 22.708 1.00 8.61 241 LEU A C 1
ATOM 983 O O . LEU A 1 128 ? -5.234 -18.826 23.435 1.00 8.88 241 LEU A O 1
ATOM 988 N N . VAL A 1 129 ? -4.613 -16.653 23.126 1.00 7.32 242 VAL A N 1
ATOM 989 C CA . VAL A 1 129 ? -4.369 -16.323 24.537 1.00 7.68 242 VAL A CA 1
ATOM 990 C C . VAL A 1 129 ? -5.090 -15.028 24.924 1.00 8.09 242 VAL A C 1
ATOM 991 O O . VAL A 1 129 ? -5.576 -14.287 24.071 1.00 7.48 242 VAL A O 1
ATOM 995 N N . LEU A 1 130 ? -5.158 -14.758 26.217 1.00 8.22 243 LEU A N 1
ATOM 996 C CA . LEU A 1 130 ? -5.791 -13.508 26.669 1.00 8.05 243 LEU A CA 1
ATOM 997 C C . LEU A 1 130 ? -4.684 -12.606 27.134 1.00 8.66 243 LEU A C 1
ATOM 998 O O . LEU A 1 130 ? -3.709 -13.091 27.679 1.00 8.65 243 LEU A O 1
ATOM 1003 N N . ASP A 1 131 ? -4.832 -11.291 26.985 1.00 7.97 244 ASP A N 1
ATOM 1004 C CA . ASP A 1 131 ? -3.871 -10.429 27.665 1.00 8.90 244 ASP A CA 1
ATOM 1005 C C . ASP A 1 131 ? -4.207 -10.463 29.179 1.00 9.54 244 ASP A C 1
ATOM 1006 O O . ASP A 1 131 ? -5.336 -10.807 29.575 1.00 8.87 244 ASP A O 1
ATOM 1011 N N . THR A 1 132 ? -3.235 -10.146 30.030 1.00 8.45 245 THR A N 1
ATOM 1012 C CA . THR A 1 132 ? -3.508 -10.136 31.463 1.00 10.26 245 THR A CA 1
ATOM 1013 C C . THR A 1 132 ? -4.409 -8.929 31.766 1.00 10.52 245 THR A C 1
ATOM 1014 O O . THR A 1 132 ? -4.530 -7.993 30.956 1.00 10.52 245 THR A O 1
ATOM 1026 N N . ALA A 1 134 ? -3.836 -6.647 33.733 1.00 12.80 247 ALA A N 1
ATOM 1027 C CA . ALA A 1 134 ? -2.942 -5.479 33.744 1.00 12.64 247 ALA A CA 1
ATOM 1028 C C . ALA A 1 134 ? -2.532 -5.039 32.313 1.00 12.69 247 ALA A C 1
ATOM 1029 O O . ALA A 1 134 ? -1.856 -4.013 32.135 1.00 12.46 247 ALA A O 1
ATOM 1031 N N . ASN A 1 135 ? -2.979 -5.789 31.303 1.00 11.57 248 ASN A N 1
ATOM 1032 C CA . ASN A 1 135 ? -2.811 -5.434 29.874 1.00 11.44 248 ASN A CA 1
ATOM 1033 C C . ASN A 1 135 ? -1.319 -5.413 29.523 1.00 11.12 248 ASN A C 1
ATOM 1034 O O . ASN A 1 135 ? -0.819 -4.524 28.782 1.00 9.19 248 ASN A O 1
ATOM 1039 N N . SER A 1 136 ? -0.625 -6.407 30.073 1.00 10.02 249 SER A N 1
ATOM 1040 C CA . SER A 1 136 ? 0.822 -6.510 29.954 1.00 11.14 249 SER A CA 1
ATOM 1041 C C . SER A 1 136 ? 1.335 -6.509 28.524 1.00 10.03 249 SER A C 1
ATOM 1042 O O . SER A 1 136 ? 2.243 -5.751 28.179 1.00 9.48 249 SER A O 1
ATOM 1045 N N . SER A 1 137 ? 0.749 -7.362 27.703 1.00 8.41 250 SER A N 1
ATOM 1046 C CA . SER A 1 137 ? 1.153 -7.465 26.318 1.00 8.74 250 SER A CA 1
ATOM 1047 C C . SER A 1 137 ? 0.681 -6.317 25.423 1.00 9.25 250 SER A C 1
ATOM 1048 O O . SER A 1 137 ? 1.438 -5.875 24.560 1.00 9.00 250 SER A O 1
ATOM 1051 N N . SER A 1 138 ? -0.561 -5.852 25.609 1.00 8.95 251 SER A N 1
ATOM 1052 C CA . SER A 1 138 ? -1.033 -4.674 24.880 1.00 10.48 251 SER A CA 1
ATOM 1053 C C . SER A 1 138 ? -0.091 -3.504 25.091 1.00 10.53 251 SER A C 1
ATOM 1054 O O . SER A 1 138 ? 0.240 -2.786 24.141 1.00 10.44 251 SER A O 1
ATOM 1057 N N . SER A 1 139 ? 0.330 -3.299 26.339 1.00 10.28 252 SER A N 1
ATOM 1058 C CA . SER A 1 139 ? 1.199 -2.157 26.661 1.00 12.10 252 SER A CA 1
ATOM 1059 C C . SER A 1 139 ? 2.594 -2.348 26.091 1.00 11.01 252 SER A C 1
ATOM 1060 O O . SER A 1 139 ? 3.166 -1.407 25.523 1.00 12.75 252 SER A O 1
ATOM 1063 N N . ALA A 1 140 ? 3.139 -3.547 26.247 1.00 10.78 253 ALA A N 1
ATOM 1064 C CA . ALA A 1 140 ? 4.499 -3.830 25.754 1.00 10.21 253 ALA A CA 1
ATOM 1065 C C . ALA A 1 140 ? 4.577 -3.745 24.214 1.00 9.32 253 ALA A C 1
ATOM 1066 O O . ALA A 1 140 ? 5.622 -3.377 23.675 1.00 9.30 253 ALA A O 1
ATOM 1068 N N . TYR A 1 141 ? 3.504 -4.106 23.512 1.00 7.65 254 TYR A N 1
ATOM 1069 C CA . TYR A 1 141 ? 3.522 -4.085 22.036 1.00 7.85 254 TYR A CA 1
ATOM 1070 C C . TYR A 1 141 ? 2.809 -2.875 21.438 1.00 8.52 254 TYR A C 1
ATOM 1071 O O . TYR A 1 141 ? 2.639 -2.781 20.226 1.00 7.55 254 TYR A O 1
ATOM 1080 N N . GLY A 1 142 ? 2.400 -1.935 22.295 1.00 9.29 255 GLY A N 1
ATOM 1081 C CA . GLY A 1 142 ? 1.672 -0.739 21.794 1.00 9.72 255 GLY A CA 1
ATOM 1082 C C . GLY A 1 142 ? 0.518 -1.153 20.915 1.00 10.03 255 GLY A C 1
ATOM 1083 O O . GLY A 1 142 ? 0.350 -0.625 19.806 1.00 9.87 255 GLY A O 1
ATOM 1084 N N . AL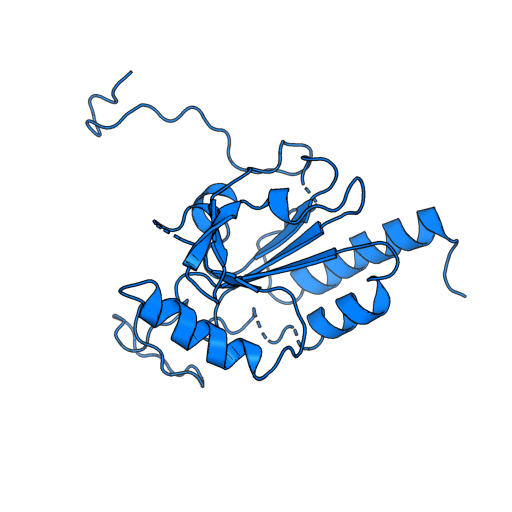A A 1 143 ? -0.267 -2.108 21.406 1.00 9.80 256 ALA A N 1
ATOM 1085 C CA . ALA A 1 143 ? -1.179 -2.866 20.565 1.00 10.91 256 ALA A CA 1
ATOM 1086 C C . ALA A 1 143 ? -2.620 -2.759 20.993 1.00 12.57 256 ALA A C 1
ATOM 1087 O O . ALA A 1 143 ? -3.451 -3.604 20.643 1.00 13.91 256 ALA A O 1
ATOM 1089 N N . TYR A 1 144 ? -2.964 -1.706 21.733 1.00 11.34 257 TYR A N 1
ATOM 1090 C CA . TYR A 1 144 ? -4.358 -1.490 22.034 1.00 10.49 257 TYR A CA 1
ATOM 1091 C C . TYR A 1 144 ? -5.171 -1.263 20.744 1.00 9.84 257 TYR A C 1
ATOM 1092 O O . TYR A 1 144 ? -4.614 -0.866 19.701 1.00 10.73 257 TYR A O 1
ATOM 1101 N N . PHE A 1 145 ? -6.472 -1.496 20.844 1.00 8.95 258 PHE A N 1
ATOM 1102 C CA . PHE A 1 145 ? -7.422 -1.434 19.727 1.00 9.88 258 PHE A CA 1
ATOM 1103 C C . PHE A 1 145 ? -7.168 -2.691 18.890 1.00 9.79 258 PHE A C 1
ATOM 1104 O O . PHE A 1 145 ? -7.841 -3.697 19.091 1.00 11.29 258 PHE A O 1
ATOM 1112 N N . GLU A 1 146 ? -6.173 -2.655 18.004 1.00 9.35 259 GLU A N 1
ATOM 1113 C CA . GLU A 1 146 ? -5.698 -3.877 17.330 1.00 9.00 259 GLU A CA 1
ATOM 1114 C C . GLU A 1 146 ? -4.310 -3.658 16.741 1.00 9.23 259 GLU A C 1
ATOM 1115 O O . GLU A 1 146 ? -3.896 -2.498 16.504 1.00 8.28 259 GLU A O 1
ATOM 1121 N N . ARG A 1 147 ? -3.582 -4.753 16.513 1.00 7.82 260 ARG A N 1
ATOM 1122 C CA . ARG A 1 147 ? -2.280 -4.639 15.843 1.00 8.02 260 ARG A CA 1
ATOM 1123 C C . ARG A 1 147 ? -1.756 -5.961 15.408 1.00 8.26 260 ARG A C 1
ATOM 1124 O O . ARG A 1 147 ? -2.069 -6.994 16.012 1.00 8.55 260 ARG A O 1
ATOM 1132 N N . LEU A 1 148 ? -0.936 -5.934 14.359 1.00 7.59 261 LEU A N 1
ATOM 1133 C CA . LEU A 1 148 ? -0.333 -7.171 13.878 1.00 7.87 261 LEU A CA 1
ATOM 1134 C C . LEU A 1 148 ? 1.188 -7.066 14.027 1.00 7.47 261 LEU A C 1
ATOM 1135 O O . LEU A 1 148 ? 1.749 -6.005 13.832 1.00 8.01 261 LEU A O 1
ATOM 1140 N N . TYR A 1 149 ? 1.845 -8.159 14.410 1.00 7.74 262 TYR A N 1
ATOM 1141 C CA . TYR A 1 149 ? 3.292 -8.209 14.460 1.00 7.52 262 TYR A CA 1
ATOM 1142 C C . TYR A 1 149 ? 3.837 -9.500 13.905 1.00 8.28 262 TYR A C 1
ATOM 1143 O O . TYR A 1 149 ? 3.148 -10.522 13.898 1.00 9.60 262 TYR A O 1
ATOM 1152 N N . VAL A 1 150 ? 5.110 -9.473 13.499 1.00 8.21 263 VAL A N 1
ATOM 1153 C CA . VAL A 1 150 ? 5.856 -10.712 13.278 1.00 8.19 263 VAL A CA 1
ATOM 1154 C C . VAL A 1 150 ? 7.124 -10.647 14.127 1.00 8.19 263 VAL A C 1
ATOM 1155 O O . VAL A 1 150 ? 7.847 -9.652 14.104 1.00 8.11 263 VAL A O 1
ATOM 1159 N N . ILE A 1 151 ? 7.376 -11.708 14.882 1.00 8.99 264 ILE A N 1
ATOM 1160 C CA . ILE A 1 151 ? 8.599 -11.792 15.663 1.00 10.12 264 ILE A CA 1
ATOM 1161 C C . ILE A 1 151 ? 9.345 -13.083 15.250 1.00 11.19 264 ILE A C 1
ATOM 1162 O O . ILE A 1 151 ? 8.735 -14.015 14.743 1.00 10.60 264 ILE A O 1
ATOM 1167 N N . GLN A 1 152 ? 10.670 -13.117 15.436 1.00 11.02 265 GLN A N 1
ATOM 1168 C CA . GLN A 1 152 ? 11.459 -14.294 15.082 1.00 12.39 265 GLN A CA 1
ATOM 1169 C C . GLN A 1 152 ? 12.758 -14.299 15.889 1.00 12.77 265 GLN A C 1
ATOM 1170 O O . GLN A 1 152 ? 13.467 -13.300 15.899 1.00 12.22 265 GLN A O 1
ATOM 1176 N N . SER A 1 153 ? 13.046 -15.418 16.554 1.00 13.56 266 SER A N 1
ATOM 1177 C CA . SER A 1 153 ? 14.193 -15.553 17.467 1.00 14.46 266 SER A CA 1
ATOM 1178 C C . SER A 1 153 ? 14.400 -14.328 18.379 1.00 14.15 266 SER A C 1
ATOM 1179 O O . SER A 1 153 ? 15.494 -13.753 18.459 1.00 14.31 266 SER A O 1
ATOM 1182 N N . GLY A 1 154 ? 13.328 -13.945 19.064 1.00 13.74 267 GLY A N 1
ATOM 1183 C CA . GLY A 1 154 ? 13.315 -12.844 20.036 1.00 13.55 267 GLY A CA 1
ATOM 1184 C C . GLY A 1 154 ? 13.373 -11.418 19.497 1.00 12.41 267 GLY A C 1
ATOM 1185 O O . GLY A 1 154 ? 13.511 -10.483 20.267 1.00 12.17 267 GLY A O 1
ATOM 1186 N N . THR A 1 155 ? 13.279 -11.249 18.179 1.00 11.77 268 THR A N 1
ATOM 1187 C CA . THR A 1 155 ? 13.412 -9.939 17.543 1.00 11.65 268 THR A CA 1
ATOM 1188 C C . THR A 1 155 ? 12.142 -9.587 16.742 1.00 11.43 268 THR A C 1
ATOM 1189 O O . THR A 1 155 ? 11.553 -10.463 16.117 1.00 10.60 268 THR A O 1
ATOM 1193 N N . ILE A 1 156 ? 11.732 -8.320 16.758 1.00 10.43 269 ILE A N 1
ATOM 1194 C CA . ILE A 1 156 ? 10.553 -7.897 15.993 1.00 10.89 269 ILE A CA 1
ATOM 1195 C C . ILE A 1 156 ? 10.941 -7.693 14.527 1.00 11.90 269 ILE A C 1
ATOM 1196 O O . ILE A 1 156 ? 11.810 -6.862 14.221 1.00 11.61 269 ILE A O 1
ATOM 1209 N N . TYR A 1 158 ? 8.444 -7.422 12.071 1.00 11.36 271 TYR A N 1
ATOM 1210 C CA . TYR A 1 158 ? 7.396 -6.683 11.424 1.00 11.52 271 TYR A CA 1
ATOM 1211 C C . TYR A 1 158 ? 6.529 -6.051 12.493 1.00 11.58 271 TYR A C 1
ATOM 1212 O O . TYR A 1 158 ? 6.002 -6.753 13.365 1.00 10.13 271 TYR A O 1
ATOM 1221 N N . GLN A 1 159 ? 6.390 -4.732 12.417 1.00 11.24 272 GLN A N 1
ATOM 1222 C CA . GLN A 1 159 ? 5.466 -4.027 13.307 1.00 11.48 272 GLN A CA 1
ATOM 1223 C C . GLN A 1 159 ? 4.364 -3.411 12.453 1.00 11.85 272 GLN A C 1
ATOM 1224 O O . GLN A 1 159 ? 4.641 -2.624 11.527 1.00 13.22 272 GLN A O 1
ATOM 1230 N N . GLY A 1 160 ? 3.124 -3.787 12.729 1.00 11.76 273 GLY A N 1
ATOM 1231 C CA . GLY A 1 160 ? 1.999 -3.308 11.954 1.00 12.37 273 GLY A CA 1
ATOM 1232 C C . GLY A 1 160 ? 1.934 -1.793 12.094 1.00 13.71 273 GLY A C 1
ATOM 1233 O O . GLY A 1 160 ? 1.970 -1.249 13.202 1.00 12.98 273 GLY A O 1
ATOM 1234 N N . GLY A 1 161 ? 1.860 -1.108 10.960 1.00 14.90 274 GLY A N 1
ATOM 1235 C CA . GLY A 1 161 ? 1.970 0.344 10.972 1.00 16.92 274 GLY A CA 1
ATOM 1236 C C . GLY A 1 161 ? 0.600 0.880 11.228 1.00 18.64 274 GLY A C 1
ATOM 1237 O O . GLY A 1 161 ? -0.401 0.303 10.781 1.00 19.40 274 GLY A O 1
ATOM 1238 N N . ARG A 1 162 ? 0.549 1.960 11.987 1.00 20.15 275 ARG A N 1
ATOM 1239 C CA . ARG A 1 162 ? -0.666 2.697 12.174 1.00 21.47 275 ARG A CA 1
ATOM 1240 C C . ARG A 1 162 ? -0.921 3.389 10.847 1.00 22.32 275 ARG A C 1
ATOM 1241 O O . ARG A 1 162 ? 0.006 3.621 10.076 1.00 21.37 275 ARG A O 1
ATOM 1249 N N . GLY A 1 163 ? -2.174 3.709 10.570 1.00 23.31 276 GLY A N 1
ATOM 1250 C CA . GLY A 1 163 ? -2.499 4.318 9.287 1.00 24.68 276 GLY A CA 1
ATOM 1251 C C . GLY A 1 163 ? -3.826 3.772 8.829 1.00 26.09 276 GLY A C 1
ATOM 1252 O O . GLY A 1 163 ? -4.546 3.195 9.636 1.00 25.17 276 GLY A O 1
ATOM 1253 N N . PRO A 1 164 ? -4.155 3.948 7.536 1.00 27.31 277 PRO A N 1
ATOM 1254 C CA . PRO A 1 164 ? -5.458 3.511 7.023 1.00 28.75 277 PRO A CA 1
ATOM 1255 C C . PRO A 1 164 ? -5.663 2.031 7.265 1.00 30.02 277 PRO A C 1
ATOM 1256 O O . PRO A 1 164 ? -4.754 1.238 6.995 1.00 29.91 277 PRO A O 1
ATOM 1260 N N . ASP A 1 165 ? -6.834 1.666 7.790 1.00 31.63 278 ASP A N 1
ATOM 1261 C CA . ASP A 1 165 ? -7.148 0.251 8.024 1.00 33.28 278 ASP A CA 1
ATOM 1262 C C . ASP A 1 165 ? -7.266 -0.452 6.683 1.00 34.10 278 ASP A C 1
ATOM 1263 O O . ASP A 1 165 ? -7.760 0.130 5.721 1.00 34.62 278 ASP A O 1
ATOM 1266 N N . GLY A 1 166 ? -6.771 -1.687 6.629 1.00 35.21 279 GLY A N 1
ATOM 1267 C CA . GLY A 1 166 ? -6.831 -2.495 5.411 1.00 35.15 279 GLY A CA 1
ATOM 1268 C C . GLY A 1 166 ? -5.419 -2.880 5.050 1.00 35.02 279 GLY A C 1
ATOM 1269 O O . GLY A 1 166 ? -5.126 -4.043 4.719 1.00 35.88 279 GLY A O 1
ATOM 1270 N N . TYR A 1 167 ? -4.538 -1.896 5.144 1.00 33.89 280 TYR A N 1
ATOM 1271 C CA . TYR A 1 167 ? -3.141 -2.090 4.825 1.00 33.34 280 TYR A CA 1
ATOM 1272 C C . TYR A 1 167 ? -2.398 -3.070 5.738 1.00 31.85 280 TYR A C 1
ATOM 1273 O O . TYR A 1 167 ? -1.546 -3.800 5.262 1.00 31.47 280 TYR A O 1
ATOM 1282 N N . GLN A 1 168 ? -2.732 -3.116 7.029 1.00 30.24 281 GLN A N 1
ATOM 1283 C CA . GLN A 1 168 ? -2.020 -4.019 7.951 1.00 28.29 281 GLN A CA 1
ATOM 1284 C C . GLN A 1 168 ? -1.987 -5.475 7.485 1.00 26.73 281 GLN A C 1
ATOM 1285 O O . GLN A 1 168 ? -0.940 -6.105 7.588 1.00 26.56 281 GLN A O 1
ATOM 1291 N N . VAL A 1 169 ? -3.102 -6.006 6.977 1.00 25.66 282 VAL A N 1
ATOM 1292 C CA . VAL A 1 169 ? -3.103 -7.396 6.479 1.00 24.19 282 VAL A CA 1
ATOM 1293 C C . VAL A 1 169 ? -2.319 -7.551 5.171 1.00 22.25 282 VAL A C 1
ATOM 1294 O O . VAL A 1 169 ? -1.549 -8.515 5.018 1.00 20.12 282 VAL A O 1
ATOM 1298 N N . SER A 1 170 ? -2.506 -6.614 4.237 1.00 20.32 283 SER A N 1
ATOM 1299 C CA . SER A 1 170 ? -1.761 -6.680 2.989 1.00 19.36 283 SER A CA 1
ATOM 1300 C C . SER A 1 170 ? -0.255 -6.542 3.253 1.00 17.89 283 SER A C 1
ATOM 1301 O O . SER A 1 170 ? 0.537 -7.194 2.597 1.00 17.01 283 SER A O 1
ATOM 1304 N N . GLU A 1 171 ? 0.135 -5.707 4.229 1.00 16.41 284 GLU A N 1
ATOM 1305 C CA . GLU A 1 171 ? 1.562 -5.515 4.572 1.00 15.36 284 GLU A CA 1
ATOM 1306 C C . GLU A 1 171 ? 2.168 -6.744 5.287 1.00 13.85 284 GLU A C 1
ATOM 1307 O O . GLU A 1 171 ? 3.341 -7.111 5.077 1.00 12.45 284 GLU A O 1
ATOM 1310 N N . LEU A 1 172 ? 1.343 -7.412 6.089 1.00 12.56 285 LEU A N 1
ATOM 1311 C CA . LEU A 1 172 ? 1.773 -8.650 6.708 1.00 11.66 285 LEU A CA 1
ATOM 1312 C C . LEU A 1 172 ? 1.889 -9.766 5.647 1.00 11.69 285 LEU A C 1
ATOM 1313 O O . LEU A 1 172 ? 2.832 -10.585 5.663 1.00 11.75 285 LEU A O 1
ATOM 1318 N N . ARG A 1 173 ? 0.921 -9.809 4.737 1.00 11.12 286 ARG A N 1
ATOM 1319 C CA . ARG A 1 173 ? 0.930 -10.809 3.676 1.00 11.70 286 ARG A CA 1
ATOM 1320 C C . ARG A 1 173 ? 2.203 -10.610 2.867 1.00 11.77 286 ARG A C 1
ATOM 1321 O O . ARG A 1 173 ? 2.858 -11.602 2.488 1.00 10.64 286 ARG A O 1
ATOM 1329 N N . THR A 1 174 ? 2.558 -9.338 2.606 1.00 10.65 287 THR A N 1
ATOM 1330 C CA . THR A 1 174 ? 3.805 -9.035 1.911 1.00 11.26 287 THR A CA 1
ATOM 1331 C C . THR A 1 174 ? 5.041 -9.595 2.630 1.00 10.98 287 THR A C 1
ATOM 1332 O O . THR A 1 174 ? 5.889 -10.264 2.006 1.00 10.34 287 THR A O 1
ATOM 1336 N N . TRP A 1 175 ? 5.143 -9.335 3.927 1.00 10.58 288 TRP A N 1
ATOM 1337 C CA . TRP A 1 175 ? 6.243 -9.908 4.716 1.00 10.70 288 TRP A CA 1
ATOM 1338 C C . TRP A 1 175 ? 6.283 -11.448 4.559 1.00 10.63 288 TRP A C 1
ATOM 1339 O O . TRP A 1 175 ? 7.365 -12.037 4.309 1.00 12.47 288 TRP A O 1
ATOM 1350 N N . LEU A 1 176 ? 5.133 -12.108 4.711 1.00 9.65 289 LEU A N 1
ATOM 1351 C CA . LEU A 1 176 ? 5.067 -13.597 4.674 1.00 8.74 289 LEU A CA 1
ATOM 1352 C C . LEU A 1 176 ? 5.399 -14.143 3.293 1.00 9.57 289 LEU A C 1
ATOM 1353 O O . LEU A 1 176 ? 6.124 -15.153 3.161 1.00 7.88 289 LEU A O 1
ATOM 1358 N N . GLU A 1 177 ? 4.923 -13.424 2.268 1.00 9.71 290 GLU A N 1
ATOM 1359 C CA . GLU A 1 177 ? 5.204 -13.778 0.884 1.00 11.80 290 GLU A CA 1
ATOM 1360 C C . GLU A 1 177 ? 6.701 -13.791 0.632 1.00 11.89 290 GLU A C 1
ATOM 1361 O O . GLU A 1 177 ? 7.231 -14.713 0.034 1.00 12.17 290 GLU A O 1
ATOM 1367 N N . ARG A 1 178 ? 7.373 -12.753 1.116 1.00 12.48 291 ARG A N 1
ATOM 1368 C CA . ARG A 1 178 ? 8.805 -12.592 0.891 1.00 12.40 291 ARG A CA 1
ATOM 1369 C C . ARG A 1 178 ? 9.647 -13.621 1.648 1.00 11.45 291 ARG A C 1
ATOM 1370 O O . ARG A 1 178 ? 10.625 -14.162 1.113 1.00 11.01 291 ARG A O 1
ATOM 1378 N N . TYR A 1 179 ? 9.275 -13.893 2.895 1.00 9.76 292 TYR A N 1
ATOM 1379 C CA . TYR A 1 179 ? 9.879 -14.976 3.656 1.00 9.73 292 TYR A CA 1
ATOM 1380 C C . TYR A 1 179 ? 9.711 -16.366 2.965 1.00 10.10 292 TYR A C 1
ATOM 1381 O O . TYR A 1 179 ? 10.689 -17.068 2.730 1.00 10.12 292 TYR A O 1
ATOM 1390 N N . ASP A 1 180 ? 8.480 -16.745 2.631 1.00 9.53 293 ASP A N 1
ATOM 1391 C CA . ASP A 1 180 ? 8.206 -18.011 1.897 1.00 11.50 293 ASP A CA 1
ATOM 1392 C C . ASP A 1 180 ? 9.023 -18.131 0.588 1.00 11.72 293 ASP A C 1
ATOM 1393 O O . ASP A 1 180 ? 9.571 -19.209 0.267 1.00 11.42 293 ASP A O 1
ATOM 1398 N N . GLU A 1 181 ? 9.055 -17.039 -0.176 1.00 12.23 294 GLU A N 1
ATOM 1399 C CA . GLU A 1 181 ? 9.850 -16.963 -1.393 1.00 13.64 294 GLU A CA 1
ATOM 1400 C C . GLU A 1 181 ? 11.349 -17.211 -1.117 1.00 14.10 294 GLU A C 1
ATOM 1401 O O . GLU A 1 181 ? 12.015 -17.907 -1.882 1.00 13.86 294 GLU A O 1
ATOM 1407 N N . GLN A 1 182 ? 11.887 -16.635 -0.044 1.00 15.40 295 GLN A N 1
ATOM 1408 C CA . GLN A 1 182 ? 13.285 -16.884 0.322 1.00 16.48 295 GLN A CA 1
ATOM 1409 C C . GLN A 1 182 ? 13.499 -18.361 0.653 1.00 16.77 295 GLN A C 1
ATOM 1410 O O . GLN A 1 182 ? 14.532 -18.953 0.304 1.00 16.91 295 GLN A O 1
ATOM 1416 N N . LEU A 1 183 ? 12.520 -18.965 1.312 1.00 15.88 296 LEU A N 1
ATOM 1417 C CA . LEU A 1 183 ? 12.668 -20.370 1.692 1.00 15.83 296 LEU A CA 1
ATOM 1418 C C . LEU A 1 183 ? 12.553 -21.317 0.509 1.00 15.31 296 LEU A C 1
ATOM 1419 O O . LEU A 1 183 ? 13.314 -22.306 0.434 1.00 15.71 296 LEU A O 1
ATOM 1424 N N . HIS A 1 184 ? 11.616 -21.045 -0.401 1.00 13.82 297 HIS A N 1
ATOM 1425 C CA . HIS A 1 184 ? 11.161 -22.106 -1.322 1.00 15.17 297 HIS A CA 1
ATOM 1426 C C . HIS A 1 184 ? 11.188 -21.749 -2.791 1.00 14.62 297 HIS A C 1
ATOM 1427 O O . HIS A 1 184 ? 10.927 -22.606 -3.620 1.00 15.51 297 HIS A O 1
ATOM 1434 N N . GLY A 1 185 ? 11.490 -20.496 -3.103 1.00 14.34 298 GLY A N 1
ATOM 1435 C CA . GLY A 1 185 ? 11.328 -19.993 -4.461 1.00 14.89 298 GLY A CA 1
ATOM 1436 C C . GLY A 1 185 ? 9.977 -19.316 -4.666 1.00 14.84 298 GLY A C 1
ATOM 1437 O O . GLY A 1 185 ? 9.055 -19.468 -3.877 1.00 14.42 298 GLY A O 1
ATOM 1438 N N . THR A 1 186 ? 9.872 -18.537 -5.721 1.00 15.17 299 THR A N 1
ATOM 1439 C CA . THR A 1 186 ? 8.647 -17.805 -5.991 1.00 16.22 299 THR A CA 1
ATOM 1440 C C . THR A 1 186 ? 7.616 -18.822 -6.367 1.00 16.12 299 THR A C 1
ATOM 1441 O O . THR A 1 186 ? 7.911 -19.777 -7.076 1.00 15.44 299 THR A O 1
ATOM 1445 N N . ARG A 1 187 ? 6.407 -18.642 -5.860 1.00 17.74 300 ARG A N 1
ATOM 1446 C CA . ARG A 1 187 ? 5.280 -19.513 -6.254 1.00 19.20 300 ARG A CA 1
ATOM 1447 C C . ARG A 1 187 ? 4.862 -19.135 -7.672 1.00 20.62 300 ARG A C 1
ATOM 1448 O O . ARG A 1 187 ? 4.742 -17.952 -7.978 1.00 20.80 300 ARG A O 1
ATOM 1456 N N . PRO A 1 188 ? 4.660 -20.137 -8.543 1.00 21.64 301 PRO A N 1
ATOM 1457 C CA . PRO A 1 188 ? 4.562 -19.930 -10.008 1.00 22.90 301 PRO A CA 1
ATOM 1458 C C . PRO A 1 188 ? 3.523 -18.897 -10.452 1.00 23.98 301 PRO A C 1
ATOM 1459 O O . PRO A 1 188 ? 2.451 -18.820 -9.841 1.00 25.12 301 PRO A O 1
#

Solvent-accessible surface area: 10258 Å² total

B-factor: mean 18.03, std 10.22, range [4.62, 51.08]

CATH classification: 3.40.30.10

Radius of gyration: 17.1 Å; Cα contacts (8 Å, |Δi|>4): 323; chains: 1; bounding box: 38×38×53 Å